Protein AF-A0A0R2L8D9-F1 (afdb_monomer)

Nearest PDB structures (foldseek):
  6b9t-assembly1_B  TM=6.513E-01  e=2.765E+00  Nitrosopumilus maritimus SCM1

Organism: NCBI:txid331679

pLDDT: mean 81.58, std 18.01, range [26.05, 95.81]

Sequence (286 aa):
MIILSAYNSCNKVYNEIDFKYNSGILYGGDIMRFNSLIDALLDEFDANNNAAYEQLKVTPKMFQQIKNHQILPGKDFIERLSRLTNNNELLQLFKQKSEEFEVPKQLGSKPSALKILIGVITVGIISGLFTGFGYQPLWLFVLVLIIGLLIVLPIFFNEYWLVGKLEMIRTFFDKNEIKKVLQLLNLKKKYVKSFKYSDVSKVELIYKPKKRMSPFDFTGDYFYMIFDMSTGEKQALNLEKMDSSRLESFVFFLSSKNMIVEDQNGVLEALGHHENLFEHFANVGE

Foldseek 3Di:
DVVVVVVVVVVVVVPPPPPDDDDDDPDFALVSVLLVVVLVLVVVLVVVDPPSCVQLVHDPVVVVCSNVVQKDFFPSSQVSSCVSSVNCPSVVSLVVLLVVQDPQDKADDDDDPVVLVVQLVVLLVVLCVVQVNPPHDPVSSVVSSVVSCLPRVLVRDAWMWTDHLFKIKIWGFDPRSVRRVCVSVVVDPTDIDMDTLVQFAAKEWDWDADDDPDPPPPDGTQTWIWGQGPVRDIDIGGCRPPQLSNVSSVSSNSSHSRHMYGYNPCPNVCVSVVHDPNVVNVVVPD

Secondary structure (DSSP, 8-state):
-HHHHHHHHHHHHHH--------------HHHHHHHHHHHHHHHHHHT-TTHHHHHT--HHHHHHHHTTSEEPPHHHHHHHHHHTT--HHHHHHHHHHHHS-SSEEES----HHHHHHHHHHHHHHHHHHTTTTTS-HHHHHHHHHHHHHHHGGGG---EEEE-SSEEEEEE--SSHHHHHHHHTTSSPPEEEEEEGGGEEEEEEEEE-----STT-----EEEEEEEETTS-EEEEE-TT--HHHHHHHHHHHHHTT--EE-TT-HHHHHHTT--HHHHHHTT--

Radius of gyration: 24.04 Å; Cα contacts (8 Å, |Δi|>4): 372; chains: 1; bounding box: 59×48×71 Å

Solvent-accessible surface area (backbone atoms only — not comparable to full-atom values): 16231 Å² total; per-residue (Å²): 119,70,68,62,56,52,54,59,55,53,55,48,71,76,67,62,80,78,77,81,81,79,88,82,77,100,65,58,31,73,66,49,55,50,50,54,49,49,49,56,52,48,54,56,46,46,79,73,32,100,58,54,40,68,79,53,70,45,50,70,68,56,50,52,33,42,76,67,59,28,30,50,69,19,38,70,44,48,55,44,49,28,62,75,68,72,40,61,65,63,51,48,53,48,50,54,40,23,59,70,44,62,68,75,35,72,47,66,50,69,83,45,70,65,59,51,50,53,47,52,51,52,39,48,54,53,26,30,62,77,35,64,68,67,81,44,63,67,69,59,41,54,52,47,34,53,54,41,46,56,63,55,53,44,73,74,51,57,58,28,33,40,38,47,94,64,35,37,35,43,39,41,70,59,91,50,49,68,58,28,46,35,31,71,72,65,76,36,86,67,48,75,47,73,48,46,51,87,47,40,64,35,32,40,52,45,78,45,74,61,86,74,91,48,100,82,62,84,70,80,54,51,35,35,38,37,38,35,30,71,86,73,51,75,46,80,44,76,41,83,88,57,54,65,70,60,46,50,20,44,52,37,35,43,14,64,61,55,29,37,39,34,26,80,80,44,59,67,57,42,49,26,68,69,49,58,65,60,67,65,53,57,70,72,75,117

Structure (mmCIF, N/CA/C/O backbone):
data_AF-A0A0R2L8D9-F1
#
_entry.id   AF-A0A0R2L8D9-F1
#
loop_
_atom_site.group_PDB
_atom_site.id
_atom_site.type_symbol
_atom_site.label_atom_id
_atom_site.label_alt_id
_atom_site.label_comp_id
_atom_site.label_asym_id
_atom_site.label_entity_id
_atom_site.label_seq_id
_atom_site.pdbx_PDB_ins_code
_atom_site.Cartn_x
_atom_site.Cartn_y
_atom_site.Cartn_z
_atom_site.occupancy
_atom_site.B_iso_or_equiv
_atom_site.auth_seq_id
_atom_site.auth_comp_id
_atom_site.auth_asym_id
_atom_site.auth_atom_id
_atom_site.pdbx_PDB_model_num
ATOM 1 N N . MET A 1 1 ? 18.117 -30.828 -23.398 1.00 39.53 1 MET A N 1
ATOM 2 C CA . MET A 1 1 ? 18.408 -31.332 -22.034 1.00 39.53 1 MET A CA 1
ATOM 3 C C . MET A 1 1 ? 18.896 -30.239 -21.075 1.00 39.53 1 MET A C 1
ATOM 5 O O . MET A 1 1 ? 18.489 -30.253 -19.927 1.00 39.53 1 MET A O 1
ATOM 9 N N . ILE A 1 2 ? 19.663 -29.241 -21.537 1.00 33.16 2 ILE A N 1
ATOM 10 C CA . ILE A 1 2 ? 20.145 -28.110 -20.708 1.00 33.16 2 ILE A CA 1
ATOM 11 C C . ILE A 1 2 ? 19.015 -27.138 -20.281 1.00 33.16 2 ILE A C 1
ATOM 13 O O . ILE A 1 2 ? 19.060 -26.574 -19.194 1.00 33.16 2 ILE A O 1
ATOM 17 N N . ILE A 1 3 ? 17.943 -27.012 -21.075 1.00 32.78 3 ILE A N 1
ATOM 18 C CA . ILE A 1 3 ? 16.817 -26.097 -20.787 1.00 32.78 3 ILE A CA 1
ATOM 19 C C . ILE A 1 3 ? 15.935 -26.587 -19.618 1.00 32.78 3 ILE A C 1
ATOM 21 O O . ILE A 1 3 ? 15.455 -25.769 -18.839 1.00 32.78 3 ILE A O 1
ATOM 25 N N . LEU A 1 4 ? 15.794 -27.905 -19.408 1.00 30.78 4 LEU A N 1
ATOM 26 C CA . LEU A 1 4 ? 15.066 -28.432 -18.239 1.00 30.78 4 LEU A CA 1
ATOM 27 C C . LEU A 1 4 ? 15.847 -28.252 -16.925 1.00 30.78 4 LEU A C 1
ATOM 29 O O . LEU A 1 4 ? 15.242 -28.075 -15.872 1.00 30.78 4 LEU A O 1
ATOM 33 N N . SER A 1 5 ? 17.183 -28.231 -16.983 1.00 28.88 5 SER A N 1
ATOM 34 C CA . SER A 1 5 ? 18.022 -27.975 -15.805 1.00 28.88 5 SER A CA 1
ATOM 35 C C . SER A 1 5 ? 17.920 -26.523 -15.326 1.00 28.88 5 SER A C 1
ATOM 37 O O . SER A 1 5 ? 17.981 -26.275 -14.126 1.00 28.88 5 SER A O 1
ATOM 39 N N . ALA A 1 6 ? 17.728 -25.565 -16.240 1.00 32.25 6 ALA A N 1
ATOM 40 C CA . ALA A 1 6 ? 17.503 -24.163 -15.887 1.00 32.25 6 ALA A CA 1
ATOM 41 C C . ALA A 1 6 ? 16.090 -23.927 -15.321 1.00 32.25 6 ALA A C 1
ATOM 43 O O . ALA A 1 6 ? 15.931 -23.123 -14.406 1.00 32.25 6 ALA A O 1
ATOM 44 N N . TYR A 1 7 ? 15.086 -24.675 -15.798 1.00 32.53 7 TYR A N 1
ATOM 45 C CA . TYR A 1 7 ? 13.705 -24.601 -15.303 1.00 32.53 7 TYR A CA 1
ATOM 46 C C . TYR A 1 7 ? 13.601 -25.010 -13.822 1.00 32.53 7 TYR A C 1
ATOM 48 O O . TYR A 1 7 ? 13.011 -24.291 -13.018 1.00 32.53 7 TYR A O 1
ATOM 56 N N . ASN A 1 8 ? 14.282 -26.091 -13.424 1.00 30.45 8 ASN A N 1
ATOM 57 C CA . ASN A 1 8 ? 14.311 -26.525 -12.021 1.00 30.45 8 ASN A CA 1
ATOM 58 C C . ASN A 1 8 ? 15.174 -25.631 -11.118 1.00 30.45 8 ASN A C 1
ATOM 60 O O . ASN A 1 8 ? 14.887 -25.516 -9.930 1.00 30.45 8 ASN A O 1
ATOM 64 N N . SER A 1 9 ? 16.199 -24.962 -11.658 1.00 30.03 9 SER A N 1
ATOM 65 C CA . SER A 1 9 ? 17.038 -24.058 -10.861 1.00 30.03 9 SER A CA 1
ATOM 66 C C . SER A 1 9 ? 16.408 -22.672 -10.674 1.00 30.03 9 SER A C 1
ATOM 68 O O . SER A 1 9 ? 16.658 -22.034 -9.658 1.00 30.03 9 SER A O 1
ATOM 70 N N . CYS A 1 10 ? 15.564 -22.212 -11.6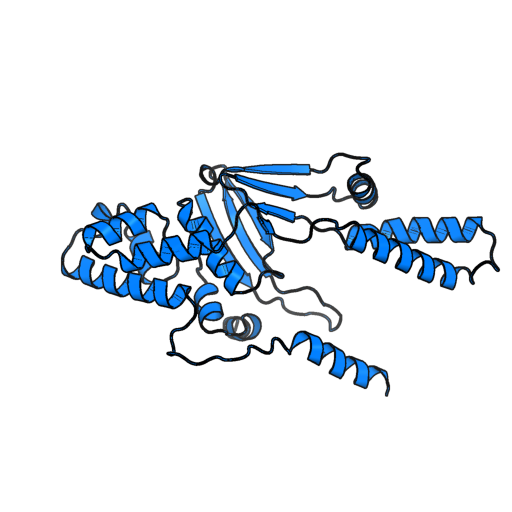08 1.00 30.36 10 CYS A N 1
ATOM 71 C CA . CYS A 1 10 ? 14.861 -20.928 -11.496 1.00 30.36 10 CYS A CA 1
ATOM 72 C C . CYS A 1 10 ? 13.630 -21.016 -10.574 1.00 30.36 10 CYS A C 1
ATOM 74 O O . CYS A 1 10 ? 13.400 -20.100 -9.789 1.00 30.36 10 CYS A O 1
ATOM 76 N N . ASN A 1 11 ? 12.920 -22.154 -10.567 1.00 29.44 11 ASN A N 1
ATOM 77 C CA . ASN A 1 11 ? 11.860 -22.412 -9.582 1.00 29.44 11 ASN A CA 1
ATOM 78 C C . ASN A 1 11 ? 12.394 -22.570 -8.152 1.00 29.44 11 ASN A C 1
ATOM 80 O O . ASN A 1 11 ? 11.677 -22.282 -7.202 1.00 29.44 11 ASN A O 1
ATOM 84 N N . LYS A 1 12 ? 13.660 -22.968 -7.977 1.00 28.22 12 LYS A N 1
ATOM 85 C CA . LYS A 1 12 ? 14.280 -23.030 -6.647 1.00 28.22 12 LYS A CA 1
ATOM 86 C C . LYS A 1 12 ? 14.586 -21.646 -6.064 1.00 28.22 12 LYS A C 1
ATOM 88 O O . LYS A 1 12 ? 14.467 -21.457 -4.865 1.00 28.22 12 LYS A O 1
ATOM 93 N N . VAL A 1 13 ? 14.883 -20.659 -6.912 1.00 29.81 13 VAL A N 1
ATOM 94 C CA . VAL A 1 13 ? 15.172 -19.276 -6.480 1.00 29.81 13 VAL A CA 1
ATOM 95 C C . VAL A 1 13 ? 13.896 -18.480 -6.157 1.00 29.81 13 VAL A C 1
ATOM 97 O O . VAL A 1 13 ? 13.971 -17.484 -5.447 1.00 29.81 13 VAL A O 1
ATOM 100 N N . TYR A 1 14 ? 12.721 -18.932 -6.611 1.00 30.91 14 TYR A N 1
ATOM 101 C CA . TYR A 1 14 ? 11.427 -18.353 -6.217 1.00 30.91 14 TYR A CA 1
ATOM 102 C C . TYR A 1 14 ? 10.726 -19.094 -5.064 1.00 30.91 14 TYR A C 1
ATOM 104 O O . TYR A 1 14 ? 9.791 -18.540 -4.497 1.00 30.91 14 TYR A O 1
ATOM 112 N N . ASN A 1 15 ? 11.204 -20.285 -4.678 1.00 30.03 15 ASN A N 1
ATOM 113 C CA . ASN A 1 15 ? 10.602 -21.113 -3.621 1.00 30.03 15 ASN A CA 1
ATOM 114 C C . ASN A 1 15 ? 11.470 -21.293 -2.361 1.00 30.03 15 ASN A C 1
ATOM 116 O O . ASN A 1 15 ? 11.058 -21.998 -1.448 1.00 30.03 15 ASN A O 1
ATOM 120 N N . GLU A 1 16 ? 12.635 -20.650 -2.262 1.00 26.05 16 GLU A N 1
ATOM 121 C CA . GLU A 1 16 ? 13.414 -20.580 -1.015 1.00 26.05 16 GLU A CA 1
ATOM 122 C C . GLU A 1 16 ? 13.321 -19.166 -0.420 1.00 26.05 16 GLU A C 1
ATOM 124 O O . GLU A 1 16 ? 14.279 -18.396 -0.406 1.00 26.05 16 GLU A O 1
ATOM 129 N N . ILE A 1 17 ? 12.144 -18.820 0.111 1.00 33.12 17 ILE A N 1
ATOM 130 C CA . ILE A 1 17 ? 12.104 -17.976 1.309 1.00 33.12 17 ILE A CA 1
ATOM 131 C C . ILE A 1 17 ? 12.182 -18.949 2.487 1.00 33.12 17 ILE A C 1
ATOM 133 O O . ILE A 1 17 ? 11.179 -19.342 3.075 1.00 33.12 17 ILE A O 1
ATOM 137 N N . ASP A 1 18 ? 13.404 -19.406 2.759 1.00 27.50 18 ASP A N 1
ATOM 138 C CA . ASP A 1 18 ? 13.738 -20.238 3.911 1.00 27.50 18 ASP A CA 1
ATOM 139 C C . ASP A 1 18 ? 13.570 -19.386 5.182 1.00 27.50 18 ASP A C 1
ATOM 141 O O . ASP A 1 18 ? 14.474 -18.666 5.623 1.00 27.50 18 ASP A O 1
ATOM 145 N N . PHE A 1 19 ? 12.368 -19.411 5.758 1.00 37.12 19 PHE A N 1
ATOM 146 C CA . PHE A 1 19 ? 12.095 -18.816 7.060 1.00 37.12 19 PHE A CA 1
ATOM 147 C C . PHE A 1 19 ? 12.683 -19.715 8.148 1.00 37.12 19 PHE A C 1
ATOM 149 O O . PHE A 1 19 ? 12.093 -20.708 8.575 1.00 37.12 19 PHE A O 1
ATOM 156 N N . LYS A 1 20 ? 13.881 -19.353 8.614 1.00 27.09 20 LYS A N 1
ATOM 157 C CA . LYS A 1 20 ? 14.473 -19.931 9.821 1.00 27.09 20 LYS A CA 1
ATOM 158 C C . LYS A 1 20 ? 13.583 -19.635 11.028 1.00 27.09 20 LYS A C 1
ATOM 160 O O . LYS A 1 20 ? 13.547 -18.516 11.534 1.00 27.09 20 LYS A O 1
ATOM 165 N N . TYR A 1 21 ? 12.925 -20.687 11.497 1.00 32.91 21 TYR A N 1
ATOM 166 C CA . TYR A 1 21 ? 12.276 -20.777 12.796 1.00 32.91 21 TYR A CA 1
ATOM 167 C C . TYR A 1 21 ? 13.251 -20.443 13.929 1.00 32.91 21 TYR A C 1
ATOM 169 O O . TYR A 1 21 ? 14.341 -21.012 14.009 1.00 32.91 21 TYR A O 1
ATOM 177 N N . ASN A 1 22 ? 12.802 -19.605 14.862 1.00 26.75 22 ASN A N 1
ATOM 178 C CA . ASN A 1 22 ? 13.274 -19.646 16.238 1.00 26.75 22 ASN A CA 1
ATOM 179 C C . ASN A 1 22 ? 12.067 -19.555 17.184 1.00 26.75 22 ASN A C 1
ATOM 181 O O . ASN A 1 22 ? 11.467 -18.503 17.366 1.00 26.75 22 ASN A O 1
ATOM 185 N N . SER A 1 23 ? 11.716 -20.733 17.701 1.00 30.61 23 SER A N 1
ATOM 186 C CA . SER A 1 23 ? 10.984 -21.063 18.930 1.00 30.61 23 SER A CA 1
ATOM 187 C C . SER A 1 23 ? 10.330 -19.935 19.747 1.00 30.61 23 SER A C 1
ATOM 189 O O . SER A 1 23 ? 11.030 -19.142 20.377 1.00 30.61 23 SER A O 1
ATOM 191 N N . GLY A 1 24 ? 9.004 -20.024 19.918 1.00 26.36 24 GLY A N 1
ATOM 192 C CA . GLY A 1 24 ? 8.322 -19.475 21.095 1.00 26.36 24 GLY A CA 1
ATOM 193 C C . GLY A 1 24 ? 6.859 -19.086 20.880 1.00 26.36 24 GLY A C 1
ATOM 194 O O . GLY A 1 24 ? 6.579 -17.913 20.700 1.00 26.36 24 GLY A O 1
ATOM 195 N N . ILE A 1 25 ? 5.951 -20.060 21.035 1.00 29.58 25 ILE A N 1
ATOM 196 C CA . ILE A 1 25 ? 4.481 -19.916 21.132 1.00 29.58 25 ILE A CA 1
ATOM 197 C C . ILE A 1 25 ? 3.769 -19.637 19.791 1.00 29.58 25 ILE A C 1
ATOM 199 O O . ILE A 1 25 ? 4.002 -18.636 19.128 1.00 29.58 25 ILE A O 1
ATOM 203 N N . LEU A 1 26 ? 2.874 -20.561 19.417 1.00 30.36 26 LEU A N 1
ATOM 204 C CA . LEU A 1 26 ? 1.967 -20.510 18.263 1.00 30.36 26 LEU A CA 1
ATOM 205 C C . LEU A 1 26 ? 0.940 -19.372 18.414 1.00 30.36 26 LEU A C 1
ATOM 207 O O . LEU A 1 26 ? -0.214 -19.612 18.755 1.00 30.36 26 LEU A O 1
ATOM 211 N N . TYR A 1 27 ? 1.357 -18.137 18.164 1.00 35.25 27 TYR A N 1
ATOM 212 C CA . TYR A 1 27 ? 0.449 -17.066 17.771 1.00 35.25 27 TYR A CA 1
ATOM 213 C C . TYR A 1 27 ? 0.739 -16.759 16.303 1.00 35.25 27 TYR A C 1
ATOM 215 O O . TYR A 1 27 ? 1.903 -16.623 15.928 1.00 35.25 27 TYR A O 1
ATOM 223 N N . GLY A 1 28 ? -0.303 -16.715 15.469 1.00 52.88 28 GLY A N 1
ATOM 224 C CA . GLY A 1 28 ? -0.180 -16.229 14.093 1.00 52.88 28 GLY A CA 1
ATOM 225 C C . GLY A 1 28 ? 0.339 -14.787 14.046 1.00 52.88 28 GLY A C 1
ATOM 226 O O . GLY A 1 28 ? 0.581 -14.184 15.094 1.00 52.88 28 GLY A O 1
ATOM 227 N N . GLY A 1 29 ? 0.535 -14.247 12.838 1.00 73.25 29 GLY A N 1
ATOM 228 C CA . GLY A 1 29 ? 1.075 -12.894 12.613 1.00 73.25 29 GLY A CA 1
ATOM 229 C C . GLY A 1 29 ? 0.464 -11.807 13.513 1.00 73.25 29 GLY A C 1
ATOM 230 O O . GLY A 1 29 ? -0.621 -11.975 14.071 1.00 73.25 29 GLY A O 1
ATOM 231 N N . ASP A 1 30 ? 1.142 -10.667 13.669 1.00 85.31 30 ASP A N 1
ATOM 232 C CA . ASP A 1 30 ? 0.766 -9.630 14.648 1.00 85.31 30 ASP A CA 1
ATOM 233 C C . ASP A 1 30 ? -0.677 -9.135 14.476 1.00 85.31 30 ASP A C 1
ATOM 235 O O . ASP A 1 30 ? -1.329 -8.744 15.448 1.00 85.31 30 ASP A O 1
ATOM 239 N N . ILE A 1 31 ? -1.199 -9.209 13.251 1.00 86.00 31 ILE A N 1
ATOM 240 C CA . ILE A 1 31 ? -2.595 -8.915 12.941 1.00 86.00 31 ILE A CA 1
ATOM 241 C C . ILE A 1 31 ? -3.588 -9.873 13.620 1.00 86.00 31 ILE A C 1
ATOM 243 O O . ILE A 1 31 ? -4.631 -9.426 14.087 1.00 86.00 31 ILE A O 1
ATOM 247 N N . MET A 1 32 ? -3.263 -11.160 13.772 1.00 86.38 32 MET A N 1
ATOM 248 C CA . MET A 1 32 ? -4.103 -12.113 14.506 1.00 86.38 32 MET A CA 1
ATOM 249 C C . MET A 1 32 ? -4.097 -11.839 15.998 1.00 86.38 32 MET A C 1
ATOM 251 O O . MET A 1 32 ? -5.148 -11.875 16.632 1.00 86.38 32 MET A O 1
ATOM 255 N N . ARG A 1 33 ? -2.923 -11.542 16.567 1.00 89.50 33 ARG A N 1
ATOM 256 C CA . ARG A 1 33 ? -2.841 -11.132 17.973 1.00 89.50 33 ARG A CA 1
ATOM 257 C C . ARG A 1 33 ? -3.642 -9.852 18.208 1.00 89.50 33 ARG A C 1
ATOM 259 O O . ARG A 1 33 ? -4.291 -9.704 19.237 1.00 89.50 33 ARG A O 1
ATOM 266 N N . PHE A 1 34 ? -3.593 -8.920 17.264 1.00 90.62 34 PHE A N 1
ATOM 267 C CA . PHE A 1 34 ? -4.380 -7.700 17.329 1.00 90.62 34 PHE A CA 1
ATOM 268 C C . PHE A 1 34 ? -5.889 -7.981 17.251 1.00 90.62 34 PHE A C 1
ATOM 270 O O . PHE A 1 34 ? -6.641 -7.459 18.072 1.00 90.62 34 PHE A O 1
ATOM 277 N N . ASN A 1 35 ? -6.321 -8.836 16.321 1.00 91.06 35 ASN A N 1
ATOM 278 C CA . ASN A 1 35 ? -7.720 -9.230 16.158 1.00 91.06 35 ASN A CA 1
ATOM 279 C C . ASN A 1 35 ? -8.268 -9.949 17.398 1.00 91.06 35 ASN A C 1
ATOM 281 O O . ASN A 1 35 ? -9.318 -9.560 17.898 1.00 91.06 35 ASN A O 1
ATOM 285 N N . SER A 1 36 ? -7.520 -10.894 17.973 1.00 90.94 36 SER A N 1
ATOM 286 C CA . SER A 1 36 ? -7.954 -11.603 19.183 1.00 90.94 36 SER A CA 1
ATOM 287 C C . SER A 1 36 ? -8.077 -10.686 20.403 1.00 90.94 36 SER A C 1
ATOM 289 O O . SER A 1 36 ? -8.990 -10.846 21.214 1.00 90.94 36 SER A O 1
ATOM 291 N N . LEU A 1 37 ? -7.197 -9.684 20.525 1.00 92.00 37 LEU A N 1
ATOM 292 C CA . LEU A 1 37 ? -7.322 -8.643 21.545 1.00 92.00 37 LEU A CA 1
ATOM 293 C C . LEU A 1 37 ? -8.548 -7.757 21.304 1.00 92.00 37 LEU A C 1
ATOM 295 O O . LEU A 1 37 ? -9.214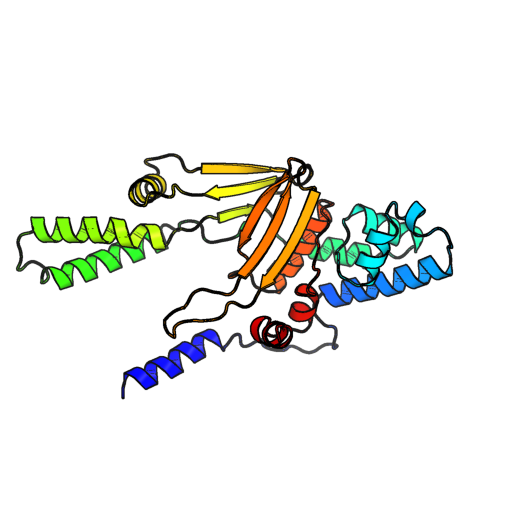 -7.383 22.267 1.00 92.00 37 LEU A O 1
ATOM 299 N N . ILE A 1 38 ? -8.858 -7.414 20.050 1.00 92.19 38 ILE A N 1
ATOM 300 C CA . ILE A 1 38 ? -10.089 -6.687 19.726 1.00 92.19 38 ILE A CA 1
ATOM 301 C C . ILE A 1 38 ? -11.315 -7.497 20.143 1.00 92.19 38 ILE A C 1
ATOM 303 O O . ILE A 1 38 ? -12.174 -6.935 20.816 1.00 92.19 38 ILE A O 1
ATOM 307 N N . ASP A 1 39 ? -11.386 -8.782 19.802 1.00 92.94 39 ASP A N 1
ATOM 308 C CA . ASP A 1 39 ? -12.550 -9.619 20.110 1.00 92.94 39 ASP A CA 1
ATOM 309 C C . ASP A 1 39 ? -12.782 -9.735 21.608 1.00 92.94 39 ASP A C 1
ATOM 311 O O . ASP A 1 39 ? -13.882 -9.462 22.085 1.00 92.94 39 ASP A O 1
ATOM 315 N N . ALA A 1 40 ? -11.725 -10.044 22.364 1.00 91.81 40 ALA A N 1
ATOM 316 C CA . ALA A 1 40 ? -11.804 -10.15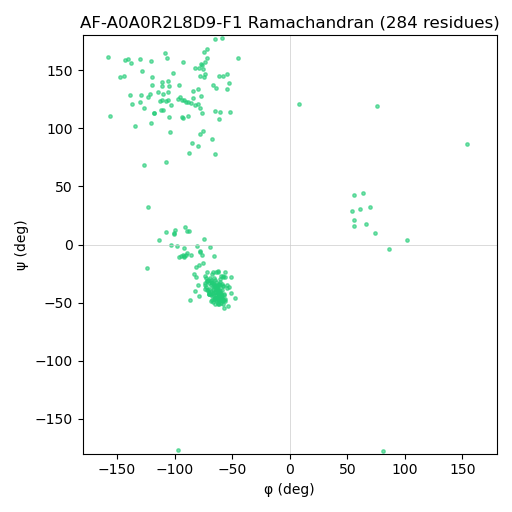0 23.815 1.00 91.81 40 ALA A CA 1
ATOM 317 C C . ALA A 1 40 ? -12.325 -8.851 24.452 1.00 91.81 40 ALA A C 1
ATOM 319 O O . ALA A 1 40 ? -13.186 -8.884 25.330 1.00 91.81 40 ALA A O 1
ATOM 320 N N . LEU A 1 41 ? -11.836 -7.700 23.979 1.00 90.88 41 LEU A N 1
ATOM 321 C CA . LEU A 1 41 ? -12.249 -6.396 24.493 1.00 90.88 41 LEU A CA 1
ATOM 322 C C . LEU A 1 41 ? -13.651 -5.992 24.039 1.00 90.88 41 LEU A C 1
ATOM 324 O O . LEU A 1 41 ? -14.362 -5.331 24.794 1.00 90.88 41 LEU A O 1
ATOM 328 N N . LEU A 1 42 ? -14.055 -6.354 22.823 1.00 91.00 42 LEU A N 1
ATOM 329 C CA . LEU A 1 42 ? -15.402 -6.094 22.332 1.00 91.00 42 LEU A CA 1
ATOM 330 C C . LEU A 1 42 ? -16.435 -6.961 23.042 1.00 91.00 42 LEU A C 1
ATOM 332 O O . LEU A 1 42 ? -17.480 -6.433 23.402 1.00 91.00 42 LEU A O 1
ATOM 336 N N . ASP A 1 43 ? -16.148 -8.237 23.291 1.00 88.69 43 ASP A N 1
ATOM 337 C CA . ASP A 1 43 ? -17.054 -9.127 24.017 1.00 88.69 43 ASP A CA 1
ATOM 338 C C . ASP A 1 43 ? -17.180 -8.719 25.496 1.00 88.69 43 ASP A C 1
ATOM 340 O O . ASP A 1 43 ? -18.291 -8.682 26.026 1.00 88.69 43 ASP A O 1
ATOM 344 N N . GLU A 1 44 ? -16.079 -8.325 26.153 1.00 85.44 44 GLU A N 1
ATOM 345 C CA . GLU A 1 44 ? -16.121 -7.747 27.506 1.00 85.44 44 GLU A CA 1
ATOM 346 C C . GLU A 1 44 ? -16.943 -6.451 27.536 1.00 85.44 44 GLU A C 1
ATOM 348 O O . GLU A 1 44 ? -17.753 -6.228 28.438 1.00 85.44 44 GLU A O 1
ATOM 353 N N . PHE A 1 45 ? -16.746 -5.576 26.551 1.00 84.81 45 PHE A N 1
ATOM 354 C CA . PHE A 1 45 ? -17.444 -4.299 26.489 1.00 84.81 45 PHE A CA 1
ATOM 355 C C . PHE A 1 45 ? -18.941 -4.454 26.179 1.00 84.81 45 PHE A C 1
ATOM 357 O O . PHE A 1 45 ? -19.756 -3.799 26.828 1.00 84.81 45 PHE A O 1
ATOM 364 N N . ASP A 1 46 ? -19.309 -5.323 25.235 1.00 80.44 46 ASP A N 1
ATOM 365 C CA . ASP A 1 46 ? -20.696 -5.600 24.833 1.00 80.44 46 ASP A CA 1
ATOM 366 C C . ASP A 1 46 ? -21.476 -6.285 25.967 1.00 80.44 46 ASP A C 1
ATOM 368 O O . ASP A 1 46 ? -22.581 -5.863 26.306 1.00 80.44 46 ASP A O 1
ATOM 372 N N . ALA A 1 47 ? -20.856 -7.247 26.670 1.00 70.06 47 ALA A N 1
ATOM 373 C CA . ALA A 1 47 ? -21.443 -7.875 27.859 1.00 70.06 47 ALA A CA 1
ATOM 374 C C . ALA A 1 47 ? -21.783 -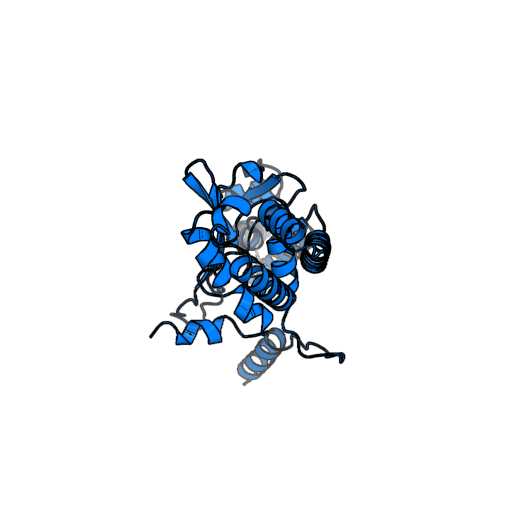6.863 28.970 1.00 70.06 47 ALA A C 1
ATOM 376 O O . ALA A 1 47 ? -22.706 -7.079 29.757 1.00 70.06 47 ALA A O 1
ATOM 377 N N . ASN A 1 48 ? -21.054 -5.747 29.015 1.00 70.25 48 ASN A N 1
ATOM 378 C CA . ASN A 1 48 ? -21.240 -4.685 29.992 1.00 70.25 48 ASN A CA 1
ATOM 379 C C . ASN A 1 48 ? -22.150 -3.542 29.497 1.00 70.25 48 ASN A C 1
ATOM 381 O O . ASN A 1 48 ? -22.490 -2.666 30.299 1.00 70.25 48 ASN A O 1
ATOM 385 N N . ASN A 1 49 ? -22.531 -3.487 28.209 1.00 70.19 49 ASN A N 1
ATOM 386 C CA . ASN A 1 49 ? -23.127 -2.277 27.637 1.00 70.19 49 ASN A CA 1
ATOM 387 C C . ASN A 1 49 ? -24.018 -2.482 26.394 1.00 70.19 49 ASN A C 1
ATOM 389 O O . ASN A 1 49 ? -23.537 -2.616 25.273 1.00 70.19 49 ASN A O 1
ATOM 393 N N . ASN A 1 50 ? -25.330 -2.280 26.561 1.00 68.62 50 ASN A N 1
ATOM 394 C CA . ASN A 1 50 ? -26.322 -2.357 25.476 1.00 68.62 50 ASN A CA 1
ATOM 395 C C . ASN A 1 50 ? -26.237 -1.217 24.421 1.00 68.62 50 ASN A C 1
ATOM 397 O O . ASN A 1 50 ? -27.022 -1.218 23.475 1.00 68.62 50 ASN A O 1
ATOM 401 N N . ALA A 1 51 ? -25.332 -0.234 24.560 1.00 81.19 51 ALA A N 1
ATOM 402 C CA . ALA A 1 51 ? -25.173 0.914 23.644 1.00 81.19 51 ALA A CA 1
ATOM 403 C C . ALA A 1 51 ? -23.749 1.046 23.051 1.00 81.19 51 ALA A C 1
ATOM 405 O O . ALA A 1 51 ? -23.263 2.153 22.791 1.00 81.19 51 ALA A O 1
ATOM 406 N N . ALA A 1 52 ? -23.058 -0.080 22.840 1.00 82.06 52 ALA A N 1
ATOM 407 C CA . ALA A 1 52 ? -21.637 -0.135 22.484 1.00 82.06 52 ALA A CA 1
ATOM 408 C C . ALA A 1 52 ? -21.220 0.758 21.290 1.00 82.06 52 ALA A C 1
ATOM 410 O O . ALA A 1 52 ? -20.192 1.443 21.335 1.00 82.06 52 ALA A O 1
ATOM 411 N N . TYR A 1 53 ? -22.032 0.811 20.233 1.00 85.69 53 TYR A N 1
ATOM 412 C CA . TYR A 1 53 ? -21.717 1.558 19.010 1.00 85.69 53 TYR A CA 1
ATOM 413 C C . TYR A 1 53 ? -21.715 3.087 19.206 1.00 85.69 53 TYR A C 1
ATOM 415 O O . TYR A 1 53 ? -20.901 3.778 18.588 1.00 85.69 53 TYR A O 1
ATOM 423 N N . GLU A 1 54 ? -22.549 3.636 20.099 1.00 85.88 54 GLU A N 1
ATOM 424 C CA . GLU A 1 54 ? -22.595 5.084 20.362 1.00 85.88 54 GLU A CA 1
ATOM 425 C C . GLU A 1 54 ? -21.333 5.568 21.081 1.00 85.88 54 GLU A C 1
ATOM 427 O O . GLU A 1 54 ? -20.748 6.592 20.718 1.00 85.88 54 GLU A O 1
ATOM 432 N N . GLN A 1 55 ? -20.868 4.803 22.072 1.00 87.56 55 GLN A N 1
ATOM 433 C CA . GLN A 1 55 ? -19.684 5.153 22.860 1.00 87.56 55 GLN A CA 1
ATOM 434 C C . GLN A 1 55 ? -18.392 5.032 22.047 1.00 87.56 55 GLN A C 1
ATOM 436 O O . GLN A 1 55 ? -17.499 5.883 22.144 1.00 87.56 55 GLN A O 1
ATOM 441 N N . LEU A 1 56 ? -18.323 4.012 21.189 1.00 90.38 56 LEU A N 1
ATOM 442 C CA . LEU A 1 56 ? -17.224 3.821 20.244 1.00 90.38 56 LEU A CA 1
ATOM 443 C C . LEU A 1 56 ? -17.305 4.776 19.042 1.00 90.38 56 LEU A C 1
ATOM 445 O O . LEU A 1 56 ? -16.330 4.898 18.301 1.00 90.38 56 LEU A O 1
ATOM 449 N N . LYS A 1 57 ? -18.418 5.509 18.890 1.00 91.81 57 LYS A N 1
ATOM 450 C CA . LYS A 1 57 ? -18.703 6.429 17.776 1.00 91.81 57 LYS A CA 1
ATOM 451 C C . LYS A 1 57 ? -18.607 5.757 16.407 1.00 91.81 57 LYS A C 1
ATOM 453 O O . LYS A 1 57 ? -18.067 6.330 15.461 1.00 91.81 57 LYS A O 1
ATOM 458 N N . VAL A 1 58 ? -19.142 4.549 16.305 1.00 90.75 58 VAL A N 1
ATOM 459 C CA . VAL A 1 58 ? -19.192 3.774 15.063 1.00 90.75 58 VAL A CA 1
ATOM 460 C C . VAL A 1 58 ? -20.634 3.466 14.693 1.00 90.75 58 VAL A C 1
ATOM 462 O O . VAL A 1 58 ? -21.533 3.485 15.528 1.00 90.75 58 VAL A O 1
ATOM 465 N N . THR A 1 59 ? -20.876 3.186 13.416 1.00 91.12 59 THR A N 1
ATOM 466 C CA . THR A 1 59 ? -22.190 2.693 12.990 1.00 91.12 59 THR A CA 1
ATOM 467 C C . THR A 1 59 ? -22.339 1.214 13.364 1.00 91.12 59 THR A C 1
ATOM 469 O O . THR A 1 59 ? -21.330 0.506 13.409 1.00 91.12 59 THR A O 1
ATOM 472 N N . PRO A 1 60 ? -23.570 0.697 13.549 1.00 89.00 60 PRO A N 1
ATOM 473 C CA . PRO A 1 60 ? -23.786 -0.733 13.778 1.00 89.00 60 PRO A CA 1
ATOM 474 C C . PRO A 1 60 ? -23.165 -1.608 12.682 1.00 89.00 60 PRO A C 1
ATOM 476 O O . PRO A 1 60 ? -22.573 -2.641 12.969 1.00 89.00 60 PRO A O 1
ATOM 479 N N . LYS A 1 61 ? -23.224 -1.154 11.422 1.00 90.94 61 LYS A N 1
ATOM 480 C CA . LYS A 1 61 ? -22.583 -1.838 10.294 1.00 90.94 61 LYS A CA 1
ATOM 481 C C . LYS A 1 61 ? -21.065 -1.923 10.478 1.00 90.94 61 LYS A C 1
ATOM 483 O O . LYS A 1 61 ? -20.512 -3.010 10.385 1.00 90.94 61 LYS A O 1
ATOM 488 N N . MET A 1 62 ? -20.408 -0.798 10.762 1.00 90.81 62 MET A N 1
ATOM 489 C CA . MET A 1 62 ? -18.957 -0.762 10.972 1.00 90.81 62 MET A CA 1
ATOM 490 C C . MET A 1 62 ? -18.541 -1.617 12.173 1.00 90.81 62 MET A C 1
ATOM 492 O O . MET A 1 62 ? -17.542 -2.318 12.093 1.00 90.81 62 MET A O 1
ATOM 496 N N . PHE A 1 63 ? -19.323 -1.605 13.254 1.00 91.25 63 PHE A N 1
ATOM 497 C CA . PHE A 1 63 ? -19.078 -2.451 14.422 1.00 91.25 63 PHE A CA 1
ATOM 498 C C . PHE A 1 63 ? -19.070 -3.942 14.056 1.00 91.25 63 PHE A C 1
ATOM 500 O O . PHE A 1 63 ? -18.129 -4.650 14.395 1.00 91.25 63 PHE A O 1
ATOM 507 N N . GLN A 1 64 ? -20.069 -4.403 13.296 1.00 90.19 64 GLN A N 1
ATOM 508 C CA . GLN A 1 64 ? -20.120 -5.791 12.819 1.00 90.19 64 GLN A CA 1
ATOM 509 C C . GLN A 1 64 ? -18.959 -6.122 11.875 1.00 90.19 64 GLN A C 1
ATOM 511 O O . GLN A 1 64 ? -18.382 -7.199 11.959 1.00 90.19 64 GLN A O 1
ATOM 516 N N . GLN A 1 65 ? -18.572 -5.191 11.001 1.00 92.31 65 GLN A N 1
ATOM 517 C CA . GLN A 1 65 ? -17.426 -5.389 10.109 1.00 92.31 65 GLN A CA 1
ATOM 518 C C . GLN A 1 65 ? -16.097 -5.495 10.871 1.00 92.31 65 GLN A C 1
ATOM 520 O O . GLN A 1 65 ? -15.241 -6.273 10.466 1.00 92.31 65 GLN A O 1
ATOM 525 N N . ILE A 1 66 ? -15.933 -4.755 11.972 1.00 92.06 66 ILE A N 1
ATOM 526 C CA . ILE A 1 66 ? -14.769 -4.882 12.862 1.00 92.06 66 ILE A CA 1
ATOM 527 C C . ILE A 1 66 ? -14.786 -6.243 13.566 1.00 92.06 66 ILE A C 1
ATOM 529 O O . ILE A 1 66 ? -13.773 -6.934 13.551 1.00 92.06 66 ILE A O 1
ATOM 533 N N . LYS A 1 67 ? -15.937 -6.648 14.127 1.00 90.50 67 LYS A N 1
ATOM 534 C CA . LYS A 1 67 ? -16.099 -7.944 14.811 1.00 90.50 67 LYS A CA 1
ATOM 535 C C . LYS A 1 67 ? -15.836 -9.137 13.886 1.00 90.50 67 LYS A C 1
ATOM 537 O O . LYS A 1 67 ? -15.323 -10.152 14.320 1.00 90.50 67 LYS A O 1
ATOM 542 N N . ASN A 1 68 ? -16.156 -8.999 12.603 1.00 90.56 68 ASN A N 1
ATOM 543 C CA . ASN A 1 68 ? -15.904 -10.028 11.594 1.00 90.56 68 ASN A CA 1
ATOM 544 C C . ASN A 1 68 ? -14.521 -9.897 10.923 1.00 90.56 68 ASN A C 1
ATOM 546 O O . ASN A 1 68 ? -14.319 -10.486 9.866 1.00 90.56 68 ASN A O 1
ATOM 550 N N . HIS A 1 69 ? -13.618 -9.060 11.449 1.00 90.88 69 HIS A N 1
ATOM 551 C CA . HIS A 1 69 ? -12.280 -8.779 10.897 1.00 90.88 69 HIS A CA 1
ATOM 552 C C . HIS A 1 69 ? -12.239 -8.280 9.443 1.00 90.88 69 HIS A C 1
ATOM 554 O O . HIS A 1 69 ? -11.179 -8.222 8.828 1.00 90.88 69 HIS A O 1
ATOM 560 N N . GLN A 1 70 ? -13.371 -7.833 8.898 1.00 90.88 70 GLN A N 1
ATOM 561 C CA . GLN A 1 70 ? -13.461 -7.282 7.542 1.00 90.88 70 GLN A CA 1
ATOM 562 C C . GLN A 1 70 ? -12.885 -5.869 7.450 1.00 90.88 70 GLN A C 1
ATOM 564 O O . GLN A 1 70 ? -12.695 -5.336 6.355 1.00 90.88 70 GLN A O 1
ATOM 569 N N . ILE A 1 71 ? -12.690 -5.215 8.595 1.00 91.88 71 ILE A N 1
ATOM 570 C CA . ILE A 1 71 ? -12.166 -3.862 8.694 1.00 91.88 71 ILE A CA 1
ATOM 571 C C . ILE A 1 71 ? -11.184 -3.778 9.855 1.00 91.88 71 ILE A C 1
ATOM 573 O O . ILE A 1 71 ? -11.544 -4.059 10.998 1.00 91.88 71 ILE A O 1
ATOM 577 N N . LEU A 1 72 ? -9.991 -3.254 9.577 1.00 92.62 72 LEU A N 1
ATOM 578 C CA . LEU A 1 72 ? -9.104 -2.752 10.610 1.00 92.62 72 LEU A CA 1
ATOM 579 C C . LEU A 1 72 ? -9.519 -1.322 11.003 1.00 92.62 72 LEU A C 1
ATOM 581 O O . LEU A 1 72 ? -9.525 -0.420 10.152 1.00 92.62 72 LEU A O 1
ATOM 585 N N . PRO A 1 73 ? -9.872 -1.078 12.277 1.00 92.00 73 PRO A N 1
ATOM 586 C CA . PRO A 1 73 ? -10.332 0.230 12.711 1.00 92.00 73 PRO A CA 1
ATOM 587 C C . PRO A 1 73 ? -9.191 1.251 12.807 1.00 92.00 73 PRO A C 1
ATOM 589 O O . PRO A 1 73 ? -8.017 0.914 12.981 1.00 92.00 73 PRO A O 1
ATOM 592 N N . GLY A 1 74 ? -9.551 2.533 12.727 1.00 92.88 74 GLY A N 1
ATOM 593 C CA . GLY A 1 74 ? -8.617 3.643 12.908 1.00 92.88 74 GLY A CA 1
ATOM 594 C C . GLY A 1 74 ? -8.217 3.868 14.371 1.00 92.88 74 GLY A C 1
ATOM 595 O O . GLY A 1 74 ? -8.868 3.397 15.307 1.00 92.88 74 GLY A O 1
ATOM 596 N N . LYS A 1 75 ? -7.160 4.658 14.568 1.00 94.06 75 LYS A N 1
ATOM 597 C CA . LYS A 1 75 ? -6.599 5.023 15.878 1.00 94.06 75 LYS A CA 1
ATOM 598 C C . LYS A 1 75 ? -7.644 5.473 16.905 1.00 94.06 75 LYS A C 1
ATOM 600 O O . LYS A 1 75 ? -7.589 5.031 18.049 1.00 94.06 75 LYS A O 1
ATOM 605 N N . ASP A 1 76 ? -8.580 6.337 16.523 1.00 93.75 76 ASP A N 1
ATOM 606 C CA . ASP A 1 76 ? -9.569 6.887 17.457 1.00 93.75 76 ASP A CA 1
ATOM 607 C C . ASP A 1 76 ? -10.471 5.809 18.058 1.00 93.75 76 ASP A C 1
ATOM 609 O O . ASP A 1 76 ? -10.850 5.907 19.225 1.00 93.75 76 ASP A O 1
ATOM 613 N N . PHE A 1 77 ? -10.818 4.785 17.278 1.00 94.38 77 PHE A N 1
ATOM 614 C CA . PHE A 1 77 ? -11.597 3.653 17.769 1.00 94.38 77 PHE A CA 1
ATOM 615 C C . PHE A 1 77 ? -10.796 2.859 18.801 1.00 94.38 77 PHE A C 1
ATOM 617 O O . PHE A 1 77 ? -11.296 2.592 19.889 1.00 94.38 77 PHE A O 1
ATOM 624 N N . ILE A 1 78 ? -9.535 2.554 18.488 1.00 93.50 78 ILE A N 1
ATOM 625 C CA . ILE A 1 78 ? -8.641 1.787 19.363 1.00 93.50 78 ILE A CA 1
ATOM 626 C C . ILE A 1 78 ? -8.420 2.533 20.682 1.00 93.50 78 ILE A C 1
ATOM 628 O O . ILE A 1 78 ? -8.537 1.949 21.755 1.00 93.50 78 ILE A O 1
ATOM 632 N N . GLU A 1 79 ? -8.178 3.847 20.628 1.00 94.12 79 GLU A N 1
ATOM 633 C CA . GLU A 1 79 ? -8.043 4.666 21.834 1.00 94.12 79 GLU A CA 1
ATOM 634 C C . GLU A 1 79 ? -9.327 4.707 22.670 1.00 94.12 79 GLU A C 1
ATOM 636 O O . GLU A 1 79 ? -9.249 4.711 23.899 1.00 94.12 79 GLU A O 1
ATOM 641 N N . ARG A 1 80 ? -10.507 4.758 22.037 1.00 93.62 80 ARG A N 1
ATOM 642 C CA . ARG A 1 80 ? -11.793 4.716 22.751 1.00 93.62 80 ARG A CA 1
ATOM 643 C C . ARG A 1 80 ? -12.007 3.367 23.416 1.00 93.62 80 ARG A C 1
ATOM 645 O O . ARG A 1 80 ? -12.311 3.350 24.603 1.00 93.62 80 ARG A O 1
ATOM 652 N N . LEU A 1 81 ? -11.813 2.275 22.679 1.00 92.31 81 LEU A N 1
ATOM 653 C CA . LEU A 1 81 ? -11.987 0.920 23.191 1.00 92.31 81 LEU A CA 1
ATOM 654 C C . LEU A 1 81 ? -11.068 0.679 24.391 1.00 92.31 81 LEU A C 1
ATOM 656 O O . LEU A 1 81 ? -11.561 0.363 25.466 1.00 92.31 81 LEU A O 1
ATOM 660 N N . SER A 1 82 ? -9.770 0.973 24.261 1.00 91.19 82 SER A N 1
ATOM 661 C CA . SER A 1 82 ? -8.801 0.849 25.359 1.00 91.19 82 SER A CA 1
ATOM 662 C C . SER A 1 82 ? -9.149 1.684 26.594 1.00 91.19 82 SER A C 1
ATOM 664 O O . SER A 1 82 ? -8.896 1.255 27.718 1.00 91.19 82 SER A O 1
ATOM 666 N N . ARG A 1 83 ? -9.730 2.880 26.421 1.00 91.12 83 ARG A N 1
ATOM 667 C CA . ARG A 1 83 ? -10.184 3.707 27.554 1.00 91.12 83 ARG A CA 1
ATOM 668 C C . ARG A 1 83 ? -11.420 3.126 28.235 1.00 91.12 83 ARG A C 1
ATOM 670 O O . ARG A 1 83 ? -11.513 3.209 29.453 1.00 91.12 83 ARG A O 1
ATOM 677 N N . LEU A 1 84 ? -12.360 2.586 27.462 1.00 90.00 84 LEU A N 1
ATOM 678 C CA . LEU A 1 84 ? -13.619 2.040 27.974 1.00 90.00 84 LEU A CA 1
ATOM 679 C C . LEU A 1 84 ? -13.414 0.709 28.702 1.00 90.00 84 LEU A C 1
ATOM 681 O O . LEU A 1 84 ? -14.053 0.480 29.722 1.00 90.00 84 LEU A O 1
ATOM 685 N N . THR A 1 85 ? -12.494 -0.128 28.222 1.00 88.31 85 THR A N 1
ATOM 686 C CA . THR A 1 85 ? -12.156 -1.422 28.839 1.00 88.31 85 THR A CA 1
ATOM 687 C C . THR A 1 85 ? -11.009 -1.336 29.844 1.00 88.31 85 THR A C 1
ATOM 689 O O . THR A 1 85 ? -10.646 -2.330 30.461 1.00 88.31 85 THR A O 1
ATOM 692 N N . ASN A 1 86 ? -10.404 -0.154 30.016 1.00 87.00 86 ASN A N 1
ATOM 693 C CA . ASN A 1 86 ? -9.215 0.051 30.847 1.00 87.00 86 ASN A CA 1
ATOM 694 C C . ASN A 1 86 ? -8.040 -0.892 30.484 1.00 87.00 86 ASN A C 1
ATOM 696 O O . ASN A 1 86 ? -7.207 -1.222 31.331 1.00 87.00 86 ASN A O 1
ATOM 700 N N . ASN A 1 87 ? -7.955 -1.317 29.217 1.00 84.12 87 ASN A N 1
ATOM 701 C CA . ASN A 1 87 ? -6.914 -2.207 28.712 1.00 84.12 87 ASN A CA 1
ATOM 702 C C . ASN A 1 87 ? -5.990 -1.475 27.725 1.00 84.12 87 ASN A C 1
ATOM 704 O O . ASN A 1 87 ? -6.388 -1.063 26.632 1.00 84.12 87 ASN A O 1
ATOM 708 N N . ASN A 1 88 ? -4.719 -1.347 28.112 1.00 89.56 88 ASN A N 1
ATOM 709 C CA . ASN A 1 88 ? -3.696 -0.661 27.324 1.00 89.56 88 ASN A CA 1
ATOM 710 C C . ASN A 1 88 ? -2.893 -1.585 26.395 1.00 89.56 88 ASN A C 1
ATOM 712 O O . ASN A 1 88 ? -2.128 -1.066 25.584 1.00 89.56 88 ASN A O 1
ATOM 716 N N . GLU A 1 89 ? -3.036 -2.910 26.487 1.00 91.44 89 GLU A N 1
ATOM 717 C CA . GLU A 1 89 ? -2.263 -3.860 25.675 1.00 91.44 89 GLU A CA 1
ATOM 718 C C . GLU A 1 89 ? -2.546 -3.668 24.182 1.00 91.44 89 GLU A C 1
ATOM 720 O O . GLU A 1 89 ? -1.611 -3.508 23.396 1.00 91.44 89 GLU A O 1
ATOM 725 N N . LEU A 1 90 ? -3.827 -3.566 23.804 1.00 90.69 90 LEU A N 1
ATOM 726 C CA . LEU A 1 90 ? -4.245 -3.305 22.423 1.00 90.69 90 LEU A CA 1
ATOM 727 C C . LEU A 1 90 ? -3.606 -2.018 21.876 1.00 90.69 90 LEU A C 1
ATOM 729 O O . LEU A 1 90 ? -3.050 -2.000 20.777 1.00 90.69 90 LEU A O 1
ATOM 733 N N . LEU A 1 91 ? -3.649 -0.938 22.662 1.00 92.31 91 LEU A N 1
ATOM 734 C CA . LEU A 1 91 ? -3.092 0.354 22.270 1.00 92.31 91 LEU A CA 1
ATOM 735 C C . LEU A 1 91 ? -1.558 0.323 22.177 1.00 92.31 91 LEU A C 1
ATOM 737 O O . LEU A 1 91 ? -0.990 1.009 21.327 1.00 92.31 91 LEU A O 1
ATOM 741 N N . GLN A 1 92 ? -0.882 -0.437 23.040 1.00 92.81 92 GLN A N 1
ATOM 742 C CA . GLN A 1 92 ? 0.572 -0.604 23.000 1.00 92.81 92 GLN A CA 1
ATOM 743 C C . GLN A 1 92 ? 1.009 -1.388 21.762 1.00 92.81 92 GLN A C 1
ATOM 745 O O . GLN A 1 92 ? 1.879 -0.907 21.037 1.00 92.81 92 GLN A O 1
ATOM 750 N N . LEU A 1 93 ? 0.363 -2.526 21.480 1.00 91.44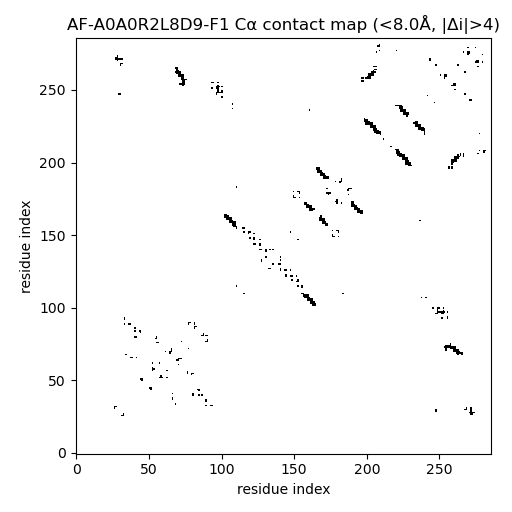 93 LEU A N 1
ATOM 751 C CA . LEU A 1 93 ? 0.622 -3.323 20.279 1.00 91.44 93 LEU A CA 1
ATOM 752 C C . LEU A 1 93 ? 0.403 -2.485 19.016 1.00 91.44 93 LEU A C 1
ATOM 754 O O . LEU A 1 93 ? 1.273 -2.420 18.150 1.00 91.44 93 LEU A O 1
ATOM 758 N N . PHE A 1 94 ? -0.723 -1.770 18.955 1.00 92.75 94 PHE A N 1
ATOM 759 C CA . PHE A 1 94 ? -1.046 -0.880 17.846 1.00 92.75 94 PHE A CA 1
ATOM 760 C C . PHE A 1 94 ? 0.036 0.181 17.605 1.00 92.75 94 PHE A C 1
ATOM 762 O O . PHE A 1 94 ? 0.486 0.375 16.475 1.00 92.75 94 PHE A O 1
ATOM 769 N N . LYS A 1 95 ? 0.480 0.863 18.672 1.00 92.50 95 LYS A N 1
ATOM 770 C CA . LYS A 1 95 ? 1.534 1.883 18.585 1.00 92.50 95 LYS A CA 1
ATOM 771 C C . LYS A 1 95 ? 2.848 1.282 18.111 1.00 92.50 95 LYS A C 1
ATOM 773 O O . LYS A 1 95 ? 3.398 1.778 17.132 1.00 92.50 95 LYS A O 1
ATOM 778 N N . GLN A 1 96 ? 3.292 0.198 18.746 1.00 92.94 96 GLN A N 1
ATOM 779 C CA . GLN A 1 96 ? 4.528 -0.494 18.391 1.00 92.94 96 GLN A CA 1
ATOM 780 C C . GLN A 1 96 ? 4.543 -0.856 16.900 1.00 92.94 96 GLN A C 1
ATOM 782 O O . GLN A 1 96 ? 5.456 -0.463 16.178 1.00 92.94 96 GLN A O 1
ATOM 787 N N . LYS A 1 97 ? 3.496 -1.530 16.414 1.00 90.62 97 LYS A N 1
ATOM 788 C CA . LYS A 1 97 ? 3.423 -1.991 15.021 1.00 90.62 97 LYS A CA 1
ATOM 789 C C . LYS A 1 97 ? 3.309 -0.849 14.016 1.00 90.62 97 LYS A C 1
ATOM 791 O O . LYS A 1 97 ? 3.867 -0.930 12.924 1.00 90.62 97 LYS A O 1
ATOM 796 N N . SER A 1 98 ? 2.645 0.245 14.390 1.00 89.56 98 SER A N 1
ATOM 797 C CA . SER A 1 98 ? 2.588 1.445 13.551 1.00 89.56 98 SER A CA 1
ATOM 798 C C . SER A 1 98 ? 3.942 2.158 13.420 1.00 89.56 98 SER A C 1
ATOM 800 O O . SER A 1 98 ? 4.206 2.776 12.388 1.00 89.56 98 SER A O 1
ATOM 802 N N . GLU A 1 99 ? 4.800 2.071 14.442 1.00 91.06 99 GLU A N 1
ATOM 803 C CA . GLU A 1 99 ? 6.130 2.692 14.471 1.00 91.06 99 GLU A CA 1
ATOM 804 C C . GLU A 1 99 ? 7.198 1.845 13.762 1.00 91.06 99 GLU A C 1
ATOM 806 O O . GLU A 1 99 ? 8.150 2.410 13.223 1.00 91.06 99 GLU A O 1
ATOM 811 N N . GLU A 1 100 ? 7.011 0.522 13.676 1.00 90.31 100 GLU A N 1
ATOM 812 C CA . GLU A 1 100 ? 7.857 -0.378 12.870 1.00 90.31 100 GLU A CA 1
ATOM 813 C C . GLU A 1 100 ? 7.877 0.022 11.381 1.00 90.31 100 GLU A C 1
ATOM 815 O O . GLU A 1 100 ? 8.869 -0.189 10.676 1.00 90.31 100 GLU A O 1
ATOM 820 N N . PHE A 1 101 ? 6.817 0.676 10.890 1.00 88.62 101 PHE A N 1
ATOM 821 C CA . PHE A 1 101 ? 6.812 1.266 9.555 1.00 88.62 101 PHE A CA 1
ATOM 822 C C . PHE A 1 101 ? 7.546 2.620 9.533 1.00 88.62 101 PHE A C 1
ATOM 824 O O . PHE A 1 101 ? 6.957 3.701 9.609 1.00 88.62 101 PHE A O 1
ATOM 831 N N . GLU A 1 102 ? 8.867 2.563 9.383 1.00 86.06 102 GLU A N 1
ATOM 832 C CA . GLU A 1 102 ? 9.729 3.748 9.335 1.00 86.06 102 GLU A CA 1
ATOM 833 C C . GLU A 1 102 ? 9.382 4.695 8.170 1.00 86.06 102 GLU A C 1
ATOM 835 O O . GLU A 1 102 ? 9.615 4.377 7.002 1.00 86.06 102 GLU A O 1
ATOM 840 N N . VAL A 1 103 ? 8.900 5.905 8.472 1.00 86.50 103 VAL A N 1
ATOM 841 C CA . VAL A 1 103 ? 8.643 6.967 7.479 1.00 86.50 103 VAL A CA 1
ATOM 842 C C . VAL A 1 103 ? 9.698 8.088 7.529 1.00 86.50 103 VAL A C 1
ATOM 844 O O . VAL A 1 103 ? 10.064 8.530 8.621 1.00 86.50 103 VAL A O 1
ATOM 847 N N . PRO A 1 104 ? 10.143 8.641 6.377 1.00 84.12 104 PRO A N 1
ATOM 848 C CA . PRO A 1 104 ? 9.604 8.429 5.035 1.00 84.12 104 PRO A CA 1
ATOM 849 C C . PRO A 1 104 ? 10.061 7.113 4.393 1.00 84.12 104 PRO A C 1
ATOM 851 O O . PRO A 1 104 ? 11.251 6.806 4.363 1.00 84.12 104 PRO A O 1
ATOM 854 N N . LYS A 1 105 ? 9.117 6.372 3.802 1.00 85.75 105 LYS A N 1
ATOM 855 C CA . LYS A 1 105 ? 9.399 5.100 3.120 1.00 85.75 105 LYS A CA 1
ATOM 856 C C . LYS A 1 105 ? 9.009 5.163 1.657 1.00 85.75 105 LYS A C 1
ATOM 858 O O . LYS A 1 105 ? 7.992 5.741 1.292 1.00 85.75 105 LYS A O 1
ATOM 863 N N . GLN A 1 106 ? 9.792 4.512 0.809 1.00 84.88 106 GLN A N 1
ATOM 864 C CA . GLN A 1 106 ? 9.446 4.332 -0.594 1.00 84.88 106 GLN A CA 1
ATOM 865 C C . GLN A 1 106 ? 8.764 2.979 -0.807 1.00 84.88 106 GLN A C 1
ATOM 867 O O . GLN A 1 106 ? 9.337 1.940 -0.465 1.00 84.88 106 GLN A O 1
ATOM 872 N N . LEU A 1 107 ? 7.584 2.988 -1.423 1.00 85.25 107 LEU A N 1
ATOM 873 C CA . LEU A 1 107 ? 6.907 1.793 -1.922 1.00 85.25 107 LEU A CA 1
ATOM 874 C C . LEU A 1 107 ? 7.041 1.736 -3.450 1.00 85.25 107 LEU A C 1
ATOM 876 O O . LEU A 1 107 ? 6.931 2.751 -4.141 1.00 85.25 107 LEU A O 1
ATOM 880 N N . GLY A 1 108 ? 7.335 0.552 -3.985 1.00 77.62 108 GLY A N 1
ATOM 881 C CA . GLY A 1 108 ? 7.708 0.376 -5.389 1.00 77.62 108 GLY A CA 1
ATOM 882 C C . GLY A 1 108 ? 9.178 0.703 -5.688 1.00 77.62 108 GLY A C 1
ATOM 883 O O . GLY A 1 108 ? 9.992 0.998 -4.805 1.00 77.62 108 GLY A O 1
ATOM 884 N N . SER A 1 109 ? 9.553 0.612 -6.964 1.00 70.00 109 SER A N 1
ATOM 885 C CA . SER A 1 109 ? 10.948 0.712 -7.400 1.00 70.00 109 SER A CA 1
ATOM 886 C C . SER A 1 109 ? 11.259 2.060 -8.043 1.00 70.00 109 SER A C 1
ATOM 888 O O . SER A 1 109 ? 11.070 2.237 -9.247 1.00 70.00 109 SER A O 1
ATOM 890 N N . LYS A 1 110 ? 11.818 2.990 -7.264 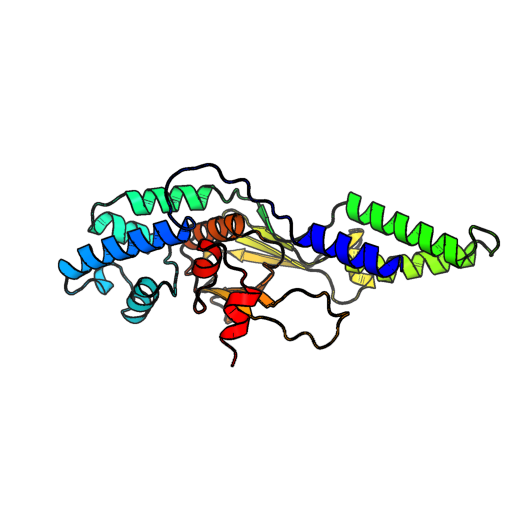1.00 70.19 110 LYS A N 1
ATOM 891 C CA . LYS A 1 110 ? 12.440 4.201 -7.804 1.00 70.19 110 LYS A CA 1
ATOM 892 C C . LYS A 1 110 ? 13.556 3.828 -8.787 1.00 70.19 110 LYS A C 1
ATOM 894 O O . LYS A 1 110 ? 14.288 2.857 -8.550 1.00 70.19 110 LYS A O 1
ATOM 899 N N . PRO A 1 111 ? 13.732 4.621 -9.856 1.00 67.31 111 PRO A N 1
ATOM 900 C CA . PRO A 1 111 ? 14.912 4.545 -10.698 1.00 67.31 111 PRO A CA 1
ATOM 901 C C . PRO A 1 111 ? 16.192 4.623 -9.856 1.00 67.31 111 PRO A C 1
ATOM 903 O O . PRO A 1 111 ? 16.469 5.651 -9.239 1.00 67.31 111 PRO A O 1
ATOM 906 N N . SER A 1 112 ? 16.968 3.540 -9.822 1.00 75.06 112 SER A N 1
ATOM 907 C CA . SER A 1 112 ? 18.327 3.549 -9.273 1.00 75.06 112 SER A CA 1
ATOM 908 C C . SER A 1 112 ? 19.316 3.733 -10.417 1.00 75.06 112 SER A C 1
ATOM 910 O O . SER A 1 112 ? 19.176 3.085 -11.456 1.00 75.06 112 SER A O 1
ATOM 912 N N . ALA A 1 113 ? 20.333 4.574 -10.212 1.00 77.56 113 ALA A N 1
ATOM 913 C CA . ALA A 1 113 ? 21.414 4.773 -11.176 1.00 77.56 113 ALA A CA 1
ATOM 914 C C . ALA A 1 113 ? 22.090 3.446 -11.563 1.00 77.56 113 ALA A C 1
ATOM 916 O O . ALA A 1 113 ? 22.421 3.246 -12.726 1.00 77.56 113 ALA A O 1
ATOM 917 N N . LEU A 1 114 ? 22.195 2.502 -10.621 1.00 81.81 114 LEU A N 1
ATOM 918 C CA . LEU A 1 114 ? 22.743 1.172 -10.880 1.00 81.81 114 LEU A CA 1
ATOM 919 C C . LEU A 1 114 ? 21.879 0.375 -11.868 1.00 81.81 114 LEU A C 1
ATOM 921 O O . LEU A 1 114 ? 22.405 -0.240 -12.788 1.00 81.81 114 LEU A O 1
ATOM 925 N N . LYS A 1 115 ? 20.548 0.413 -11.717 1.00 80.31 115 LYS A N 1
ATOM 926 C CA . LYS A 1 115 ? 19.627 -0.278 -12.638 1.00 80.31 115 LYS A CA 1
ATOM 927 C C . LYS A 1 115 ? 19.664 0.339 -14.034 1.00 80.31 115 LYS A C 1
ATOM 929 O O . LYS A 1 115 ? 19.640 -0.394 -15.016 1.00 80.31 115 LYS A O 1
ATOM 934 N N . ILE A 1 116 ? 19.771 1.670 -14.113 1.00 83.12 116 ILE A N 1
ATOM 935 C CA . ILE A 1 116 ? 19.976 2.384 -15.382 1.00 83.12 116 ILE A CA 1
ATOM 936 C C . ILE A 1 116 ? 21.275 1.902 -16.035 1.00 83.12 116 ILE A C 1
ATOM 938 O O . ILE A 1 116 ? 21.259 1.504 -17.194 1.00 83.12 116 ILE A O 1
ATOM 942 N N . LEU A 1 117 ? 22.378 1.888 -15.282 1.00 85.62 117 LEU A N 1
ATOM 943 C CA . LEU A 1 117 ? 23.690 1.484 -15.780 1.00 85.62 117 LEU A CA 1
ATOM 944 C C . LEU A 1 117 ? 23.693 0.039 -16.293 1.00 85.62 117 LEU A C 1
ATOM 946 O O . LEU A 1 117 ? 24.151 -0.206 -17.404 1.00 85.62 117 LEU A O 1
ATOM 950 N N . ILE A 1 118 ? 23.132 -0.901 -15.525 1.00 85.94 118 ILE A N 1
ATOM 951 C CA . ILE A 1 118 ? 23.011 -2.308 -15.936 1.00 85.94 118 ILE A CA 1
ATOM 952 C C . ILE A 1 118 ? 22.185 -2.420 -17.222 1.00 85.94 118 ILE A C 1
ATOM 954 O O . ILE A 1 118 ? 22.590 -3.121 -18.149 1.00 85.94 118 ILE A O 1
ATOM 958 N N . GLY A 1 119 ? 21.063 -1.697 -17.314 1.00 85.19 119 GLY A N 1
ATOM 959 C CA . GLY A 1 119 ? 20.237 -1.652 -18.520 1.00 85.19 119 GLY A CA 1
ATOM 960 C C . GLY A 1 119 ? 21.007 -1.141 -19.740 1.00 85.19 119 GLY A C 1
ATOM 961 O O . GLY A 1 119 ? 20.988 -1.783 -20.787 1.00 85.19 119 GLY A O 1
ATOM 962 N N . VAL A 1 120 ? 21.748 -0.038 -19.596 1.00 88.81 120 VAL A N 1
ATOM 963 C CA . VAL A 1 120 ? 22.576 0.534 -20.671 1.00 88.81 120 VAL A CA 1
ATOM 964 C C . VAL A 1 120 ? 23.666 -0.441 -21.120 1.00 88.81 120 VAL A C 1
ATOM 966 O O . VAL A 1 120 ? 23.825 -0.652 -22.320 1.00 88.81 120 VAL A O 1
ATOM 969 N N . ILE A 1 121 ? 24.378 -1.077 -20.184 1.00 90.50 121 ILE A N 1
ATOM 970 C CA . ILE A 1 121 ? 25.415 -2.074 -20.498 1.00 90.50 121 ILE A CA 1
ATOM 971 C C . ILE A 1 121 ? 24.806 -3.269 -21.238 1.00 90.50 121 ILE A C 1
ATOM 973 O O . ILE A 1 121 ? 25.339 -3.700 -22.257 1.00 90.50 121 ILE A O 1
ATOM 977 N N . THR A 1 122 ? 23.664 -3.771 -20.761 1.00 89.81 122 THR A N 1
ATOM 978 C CA . THR A 1 122 ? 22.970 -4.921 -21.358 1.00 89.81 122 THR A CA 1
ATOM 979 C C . THR A 1 122 ? 22.574 -4.624 -22.800 1.00 89.81 122 THR A C 1
ATOM 981 O O . THR A 1 122 ? 22.871 -5.403 -23.704 1.00 89.81 122 THR A O 1
ATOM 984 N N . VAL A 1 123 ? 21.969 -3.457 -23.037 1.00 92.25 123 VAL A N 1
ATOM 985 C CA . VAL A 1 123 ? 21.614 -3.004 -24.386 1.00 92.25 123 VAL A CA 1
ATOM 986 C C . VAL A 1 123 ? 22.861 -2.804 -25.246 1.00 92.25 123 VAL A C 1
ATOM 988 O O . VAL A 1 123 ? 22.839 -3.162 -26.420 1.00 92.25 123 VAL A O 1
ATOM 991 N N . GLY A 1 124 ? 23.957 -2.295 -24.680 1.00 91.69 124 GLY A N 1
ATOM 992 C CA . GLY A 1 124 ? 25.235 -2.150 -25.377 1.00 91.69 124 GLY A CA 1
ATOM 993 C C . GLY A 1 124 ? 25.800 -3.482 -25.870 1.00 91.69 124 GLY A C 1
ATOM 994 O O . GLY A 1 124 ? 26.178 -3.588 -27.035 1.00 91.69 124 GLY A O 1
ATOM 995 N N . ILE A 1 125 ? 25.788 -4.514 -25.022 1.00 91.56 125 ILE A N 1
ATOM 996 C CA . ILE A 1 125 ? 26.239 -5.868 -25.378 1.00 91.56 125 ILE A CA 1
ATOM 997 C C . ILE A 1 125 ? 25.341 -6.470 -26.462 1.00 91.56 125 ILE A C 1
ATOM 999 O O . ILE A 1 125 ? 25.847 -6.974 -27.462 1.00 91.56 125 ILE A O 1
ATOM 1003 N N . ILE A 1 126 ? 24.016 -6.381 -26.298 1.00 91.31 126 ILE A N 1
ATOM 1004 C CA . ILE A 1 126 ? 23.049 -6.882 -27.286 1.00 91.31 126 ILE A CA 1
ATOM 1005 C C . ILE A 1 126 ? 23.249 -6.175 -28.630 1.00 91.31 126 ILE A C 1
ATOM 1007 O O . ILE A 1 126 ? 23.333 -6.826 -29.666 1.00 91.31 126 ILE A O 1
ATOM 1011 N N . SER A 1 127 ? 23.387 -4.850 -28.616 1.00 92.12 127 SER A N 1
ATOM 1012 C CA . SER A 1 127 ? 23.620 -4.061 -29.829 1.00 92.12 127 SER A CA 1
ATOM 1013 C C . SER A 1 127 ? 24.936 -4.452 -30.496 1.00 92.12 127 SER A C 1
ATOM 1015 O O . SER A 1 127 ? 24.971 -4.614 -31.710 1.00 92.12 127 SER A O 1
ATOM 1017 N N . GLY A 1 128 ? 25.995 -4.669 -29.708 1.00 91.56 128 GLY A N 1
ATOM 1018 C CA . GLY A 1 128 ? 27.281 -5.160 -30.199 1.00 91.56 128 GLY A CA 1
ATOM 1019 C C . GLY A 1 128 ? 27.155 -6.523 -30.874 1.00 91.56 128 GLY A C 1
ATOM 1020 O O . GLY A 1 128 ? 27.655 -6.694 -31.979 1.00 91.56 128 GLY A O 1
ATOM 1021 N N . LEU A 1 129 ? 26.415 -7.461 -30.278 1.00 91.56 129 LEU A N 1
ATOM 1022 C CA . LEU A 1 129 ? 26.142 -8.770 -30.881 1.00 91.56 129 LEU A CA 1
ATOM 1023 C C . LEU A 1 129 ? 25.407 -8.643 -32.222 1.00 91.56 129 LEU A C 1
ATOM 1025 O O . LEU A 1 129 ? 25.824 -9.253 -33.204 1.00 91.56 129 LEU A O 1
ATOM 1029 N N . PHE A 1 130 ? 24.351 -7.824 -32.284 1.00 89.12 130 PHE A N 1
ATOM 1030 C CA . PHE A 1 130 ? 23.578 -7.616 -33.513 1.00 89.12 130 PHE A CA 1
ATOM 1031 C C . PHE A 1 130 ? 24.379 -6.931 -34.623 1.00 89.12 130 PHE A C 1
ATOM 1033 O O . PHE A 1 130 ? 24.106 -7.178 -35.797 1.00 89.12 130 PHE A O 1
ATOM 1040 N N . THR A 1 131 ? 25.369 -6.105 -34.272 1.00 91.69 131 THR A N 1
ATOM 1041 C CA . THR A 1 131 ? 26.222 -5.420 -35.253 1.00 91.69 131 THR A CA 1
ATOM 1042 C C . THR A 1 131 ? 27.595 -6.052 -35.466 1.00 91.69 131 THR A C 1
ATOM 1044 O O . THR A 1 131 ? 28.461 -5.493 -36.148 1.00 91.69 131 THR A O 1
ATOM 1047 N N . GLY A 1 132 ? 27.798 -7.238 -34.893 1.00 88.62 132 GLY A N 1
ATOM 1048 C CA . GLY A 1 132 ? 29.022 -8.019 -35.007 1.00 88.62 132 GLY A CA 1
ATOM 1049 C C . GLY A 1 132 ? 30.207 -7.491 -34.198 1.00 88.62 132 GLY A C 1
ATOM 1050 O O . GLY A 1 132 ? 31.296 -7.997 -34.382 1.00 88.62 132 GLY A O 1
ATOM 1051 N N . PHE A 1 133 ? 30.052 -6.517 -33.299 1.00 86.81 133 PHE A N 1
ATOM 1052 C CA . PHE A 1 133 ? 31.151 -5.867 -32.560 1.00 86.81 133 PHE A CA 1
ATOM 1053 C C . PHE A 1 133 ? 32.132 -5.092 -33.455 1.00 86.81 133 PHE A C 1
ATOM 1055 O O . PHE A 1 133 ? 33.345 -5.150 -33.278 1.00 86.81 133 PHE A O 1
ATOM 1062 N N . GLY A 1 134 ? 31.601 -4.320 -34.406 1.00 78.88 134 GLY A N 1
ATOM 1063 C CA . GLY A 1 134 ? 32.397 -3.359 -35.183 1.00 78.88 134 GLY A CA 1
ATOM 1064 C C . GLY A 1 134 ? 32.778 -3.808 -36.593 1.00 78.88 134 GLY A C 1
ATOM 1065 O O . GLY A 1 134 ? 33.454 -3.060 -37.292 1.00 78.88 134 GLY A O 1
ATOM 1066 N N . TYR A 1 135 ? 32.304 -4.973 -37.052 1.00 88.25 135 TYR A N 1
ATOM 1067 C CA . TYR A 1 135 ? 32.394 -5.338 -38.477 1.00 88.25 135 TYR A CA 1
ATOM 1068 C C . TYR A 1 135 ? 31.430 -4.525 -39.348 1.00 88.25 135 TYR A C 1
ATOM 1070 O O . TYR A 1 135 ? 31.653 -4.373 -40.546 1.00 88.25 135 TYR A O 1
ATOM 1078 N N . GLN A 1 136 ? 30.350 -4.006 -38.762 1.00 90.25 136 GLN A N 1
ATOM 1079 C CA . GLN A 1 136 ? 29.422 -3.108 -39.440 1.00 90.25 136 GLN A CA 1
ATOM 1080 C C . GLN A 1 136 ? 29.797 -1.636 -39.213 1.00 90.25 136 GLN A C 1
ATOM 1082 O O . GLN A 1 136 ? 30.440 -1.307 -38.212 1.00 90.25 136 GLN A O 1
ATOM 1087 N N . PRO A 1 137 ? 29.363 -0.725 -40.104 1.00 92.19 137 PRO A N 1
ATOM 1088 C CA . PRO A 1 137 ? 29.581 0.703 -39.927 1.00 92.19 137 PRO A CA 1
ATOM 1089 C C . PRO A 1 137 ? 29.095 1.211 -38.566 1.00 92.19 137 PRO A C 1
ATOM 1091 O O . PRO A 1 137 ? 27.996 0.874 -38.118 1.00 92.19 137 PRO A O 1
ATOM 1094 N N . LEU A 1 138 ? 29.881 2.097 -37.948 1.00 88.94 138 LEU A N 1
ATOM 1095 C CA . LEU A 1 138 ? 29.604 2.647 -36.616 1.00 88.94 138 LEU A CA 1
ATOM 1096 C C . LEU A 1 138 ? 28.192 3.248 -36.498 1.00 88.94 138 LEU A C 1
ATOM 1098 O O . LEU A 1 138 ? 27.543 3.110 -35.464 1.00 88.94 138 LEU A O 1
ATOM 1102 N N . TRP A 1 139 ? 27.693 3.884 -37.562 1.00 90.56 139 TRP A N 1
ATOM 1103 C CA . TRP A 1 139 ? 26.366 4.502 -37.566 1.00 90.56 139 TRP A CA 1
ATOM 1104 C C . TRP A 1 139 ? 25.242 3.485 -37.332 1.00 90.56 139 TRP A C 1
ATOM 1106 O O . TRP A 1 139 ? 24.258 3.809 -36.669 1.00 90.56 139 TRP A O 1
ATOM 1116 N N . LEU A 1 140 ? 25.400 2.251 -37.821 1.00 91.69 140 LEU A N 1
ATOM 1117 C CA . LEU A 1 140 ? 24.399 1.206 -37.657 1.00 91.69 140 LEU A CA 1
ATOM 1118 C C . LEU A 1 140 ? 24.384 0.691 -36.212 1.00 91.69 140 LEU A C 1
ATOM 1120 O O . LEU A 1 140 ? 23.314 0.505 -35.641 1.00 91.69 140 LEU A O 1
ATOM 1124 N N . PHE A 1 141 ? 25.555 0.568 -35.578 1.00 92.38 141 PHE A N 1
ATOM 1125 C CA . PHE A 1 141 ? 25.646 0.283 -34.143 1.00 92.38 141 PHE A CA 1
ATOM 1126 C C . PHE A 1 141 ? 24.963 1.362 -33.300 1.00 92.38 141 PHE A C 1
ATOM 1128 O O . PHE A 1 141 ? 24.152 1.034 -32.438 1.00 92.38 141 PHE A O 1
ATOM 1135 N N . VAL A 1 142 ? 25.234 2.642 -33.576 1.00 91.56 142 VAL A N 1
ATOM 1136 C CA . VAL A 1 142 ? 24.601 3.758 -32.854 1.00 91.56 142 VAL A CA 1
ATOM 1137 C C . VAL A 1 142 ? 23.080 3.732 -33.025 1.00 91.56 142 VAL A C 1
ATOM 1139 O O . VAL A 1 142 ? 22.352 3.929 -32.053 1.00 91.56 142 VAL A O 1
ATOM 1142 N N . LEU A 1 143 ? 22.587 3.441 -34.231 1.00 92.62 143 LEU A N 1
ATOM 1143 C CA . LEU A 1 143 ? 21.155 3.335 -34.504 1.00 92.62 143 LEU A CA 1
ATOM 1144 C C . LEU A 1 143 ? 20.497 2.205 -33.693 1.00 92.62 143 LEU A C 1
ATOM 1146 O O . LEU A 1 143 ? 19.501 2.444 -33.010 1.00 92.62 143 LEU A O 1
ATOM 1150 N N . VAL A 1 144 ? 21.073 0.999 -33.719 1.00 91.94 144 VAL A N 1
ATOM 1151 C CA . VAL A 1 144 ? 20.571 -0.157 -32.953 1.00 91.94 144 VAL A CA 1
ATOM 1152 C C . VAL A 1 144 ? 20.614 0.121 -31.449 1.00 91.94 144 VAL A C 1
ATOM 1154 O O . VAL A 1 144 ? 19.641 -0.159 -30.750 1.00 91.94 144 VAL A O 1
ATOM 1157 N N . LEU A 1 145 ? 21.689 0.747 -30.961 1.00 91.81 145 LEU A N 1
ATOM 1158 C CA . LEU A 1 145 ? 21.842 1.130 -29.559 1.00 91.81 145 LEU A CA 1
ATOM 1159 C C . LEU A 1 145 ? 20.741 2.100 -29.110 1.00 91.81 145 LEU A C 1
ATOM 1161 O O . LEU A 1 145 ? 20.122 1.886 -28.068 1.00 91.81 145 LEU A O 1
ATOM 1165 N N . ILE A 1 146 ? 20.466 3.149 -29.893 1.00 90.06 146 ILE A N 1
ATOM 1166 C CA . ILE A 1 146 ? 19.421 4.133 -29.573 1.00 90.06 146 ILE A CA 1
ATOM 1167 C C . ILE A 1 146 ? 18.047 3.460 -29.531 1.00 90.06 146 ILE A C 1
ATOM 1169 O O . ILE A 1 146 ? 17.300 3.663 -28.573 1.00 90.06 146 ILE A O 1
ATOM 1173 N N . ILE A 1 147 ? 17.720 2.638 -30.532 1.00 89.62 147 ILE A N 1
ATOM 1174 C CA . ILE A 1 147 ? 16.438 1.921 -30.583 1.00 89.62 147 ILE A CA 1
ATOM 1175 C C . ILE A 1 147 ? 16.305 0.983 -29.378 1.00 89.62 147 ILE A C 1
ATOM 1177 O O . ILE A 1 147 ? 15.283 1.000 -28.691 1.00 89.62 147 ILE A O 1
ATOM 1181 N N . GLY A 1 148 ? 17.356 0.219 -29.072 1.00 88.94 148 GLY A N 1
ATOM 1182 C CA . GLY A 1 148 ? 17.390 -0.677 -27.922 1.00 88.94 148 GLY A CA 1
ATOM 1183 C C . GLY A 1 148 ? 17.168 0.066 -26.606 1.00 88.94 148 GLY A C 1
ATOM 1184 O O . GLY A 1 148 ? 16.357 -0.364 -25.790 1.00 88.94 148 GLY A O 1
ATOM 1185 N N . LEU A 1 149 ? 17.815 1.219 -26.412 1.00 88.44 149 LEU A N 1
ATOM 1186 C CA . LEU A 1 149 ? 17.638 2.034 -25.209 1.00 88.44 149 LEU A CA 1
ATOM 1187 C C . LEU A 1 149 ? 16.215 2.588 -25.098 1.00 88.44 149 LEU A C 1
ATOM 1189 O O . LEU A 1 149 ? 15.649 2.571 -24.008 1.00 88.44 149 LEU A O 1
ATOM 1193 N N . LEU A 1 150 ? 15.614 3.042 -26.201 1.00 86.19 150 LEU A N 1
ATOM 1194 C CA . LEU A 1 150 ? 14.243 3.561 -26.190 1.00 86.19 150 LEU A CA 1
ATOM 1195 C C . LEU A 1 150 ? 13.203 2.493 -25.834 1.00 86.19 150 LEU A C 1
ATOM 1197 O O . LEU A 1 150 ? 12.189 2.832 -25.233 1.00 86.19 150 LEU A O 1
ATOM 1201 N N . ILE A 1 151 ? 13.451 1.228 -26.177 1.00 82.81 151 ILE A N 1
ATOM 1202 C CA . ILE A 1 151 ? 12.535 0.117 -25.887 1.00 82.81 151 ILE A CA 1
ATOM 1203 C C . ILE A 1 151 ? 12.786 -0.456 -24.489 1.00 82.81 151 ILE A C 1
ATOM 1205 O O . ILE A 1 151 ? 11.853 -0.658 -23.719 1.00 82.81 151 ILE A O 1
ATOM 1209 N N . VAL A 1 152 ? 14.045 -0.729 -24.150 1.00 82.94 152 VAL A N 1
ATOM 1210 C CA . VAL A 1 152 ? 14.409 -1.507 -22.958 1.00 82.94 152 VAL A CA 1
ATOM 1211 C C . VAL A 1 152 ? 14.426 -0.647 -21.699 1.00 82.94 152 VAL A C 1
ATOM 1213 O O . VAL A 1 152 ? 13.983 -1.085 -20.638 1.00 82.94 152 VAL A O 1
ATOM 1216 N N . LEU A 1 153 ? 14.929 0.586 -21.794 1.00 80.69 153 LEU A N 1
ATOM 1217 C CA . LEU A 1 153 ? 15.132 1.435 -20.625 1.00 80.69 153 LEU A CA 1
ATOM 1218 C C . LEU A 1 153 ? 13.807 1.750 -19.906 1.00 80.69 153 LEU A C 1
ATOM 1220 O O . LEU A 1 153 ? 13.759 1.553 -18.693 1.00 80.69 153 LEU A O 1
ATOM 1224 N N . PRO A 1 154 ? 12.704 2.129 -20.584 1.00 79.81 154 PRO A N 1
ATOM 1225 C CA . PRO A 1 154 ? 11.433 2.404 -19.912 1.00 79.81 154 PRO A CA 1
ATOM 1226 C C . PRO A 1 154 ? 10.830 1.238 -19.125 1.00 79.81 154 PRO A C 1
ATOM 1228 O O . PRO A 1 154 ? 10.108 1.487 -18.157 1.00 79.81 154 PRO A O 1
ATOM 1231 N N . ILE A 1 155 ? 11.124 -0.010 -19.502 1.00 78.00 155 ILE A N 1
ATOM 1232 C CA . ILE A 1 155 ? 10.567 -1.222 -18.876 1.00 78.00 155 ILE A CA 1
ATOM 1233 C C . ILE A 1 155 ? 11.010 -1.341 -17.412 1.00 78.00 155 ILE A C 1
ATOM 1235 O O . ILE A 1 155 ? 10.259 -1.805 -16.558 1.00 78.00 155 ILE A O 1
ATOM 1239 N N . PHE A 1 156 ? 12.213 -0.868 -17.084 1.00 71.69 156 PHE A N 1
ATOM 1240 C CA . PHE A 1 156 ? 12.758 -0.967 -15.728 1.00 71.69 156 PHE A CA 1
ATOM 1241 C C . PHE A 1 156 ? 12.191 0.060 -14.745 1.00 71.69 156 PHE A C 1
ATOM 1243 O O . PHE A 1 156 ? 12.494 -0.005 -13.548 1.00 71.69 156 PHE A O 1
ATOM 1250 N N . PHE A 1 157 ? 11.387 1.012 -15.223 1.00 74.75 157 PHE A N 1
ATOM 1251 C CA . PHE A 1 157 ? 10.888 2.108 -14.404 1.00 74.75 157 PHE A CA 1
ATOM 1252 C C . PHE A 1 157 ? 9.380 2.066 -14.302 1.00 74.75 157 PHE A C 1
ATOM 1254 O O . PHE A 1 157 ? 8.652 2.322 -15.260 1.00 74.75 157 PHE A O 1
ATOM 1261 N N . ASN A 1 158 ? 8.935 1.801 -13.085 1.00 77.19 158 ASN A N 1
ATOM 1262 C CA . ASN A 1 158 ? 7.537 1.825 -12.721 1.00 77.19 158 ASN A CA 1
ATOM 1263 C C . ASN A 1 158 ? 7.255 3.027 -11.835 1.00 77.19 158 ASN A C 1
ATOM 1265 O O . ASN A 1 158 ? 8.157 3.669 -11.287 1.00 77.19 158 ASN A O 1
ATOM 1269 N N . GLU A 1 159 ? 5.971 3.319 -11.715 1.00 84.94 159 GLU A N 1
ATOM 1270 C CA . GLU A 1 159 ? 5.471 4.256 -10.729 1.00 84.94 159 GLU A CA 1
ATOM 1271 C C . GLU A 1 159 ? 5.942 3.852 -9.333 1.00 84.94 159 GLU A C 1
ATOM 1273 O O . GLU A 1 159 ? 6.109 2.670 -9.014 1.00 84.94 159 GLU A O 1
ATOM 1278 N N . TYR A 1 160 ? 6.177 4.853 -8.499 1.00 87.62 160 TYR A N 1
ATOM 1279 C CA . TYR A 1 160 ? 6.562 4.627 -7.120 1.00 87.62 160 TYR A CA 1
ATOM 1280 C C . TYR A 1 160 ? 5.872 5.633 -6.218 1.00 87.62 160 TYR A C 1
ATOM 1282 O O . TYR A 1 160 ? 5.429 6.708 -6.634 1.00 87.62 160 TYR A O 1
ATOM 1290 N N . TRP A 1 161 ? 5.815 5.255 -4.957 1.00 91.25 161 TRP A N 1
ATOM 1291 C CA . TRP A 1 161 ? 5.129 5.971 -3.910 1.00 91.25 161 TRP A CA 1
ATOM 1292 C C . TRP A 1 161 ? 6.131 6.362 -2.835 1.00 91.25 161 TRP A C 1
ATOM 1294 O O . TRP A 1 161 ? 7.000 5.572 -2.464 1.00 91.25 161 TRP A O 1
ATOM 1304 N N . LEU A 1 162 ? 6.024 7.589 -2.343 1.00 90.75 162 LEU A N 1
ATOM 1305 C CA . LEU A 1 162 ? 6.723 8.047 -1.151 1.00 90.75 162 LEU A CA 1
ATOM 1306 C C . LEU A 1 162 ? 5.685 8.240 -0.054 1.00 90.75 162 LEU A C 1
ATOM 1308 O O . LEU A 1 162 ? 4.789 9.072 -0.175 1.00 90.75 162 LEU A O 1
ATOM 1312 N N . VAL A 1 163 ? 5.812 7.446 0.999 1.00 91.94 163 VAL A N 1
ATOM 1313 C CA . VAL A 1 163 ? 4.959 7.482 2.180 1.00 91.94 163 VAL A CA 1
ATOM 1314 C C . VAL A 1 163 ? 5.618 8.397 3.196 1.00 91.94 163 VAL A C 1
ATOM 1316 O O . VAL A 1 163 ? 6.674 8.074 3.739 1.00 91.94 163 VAL A O 1
ATOM 1319 N N . GLY A 1 164 ? 5.029 9.572 3.402 1.00 92.38 164 GLY A N 1
ATOM 1320 C CA . GLY A 1 164 ? 5.469 10.553 4.386 1.00 92.38 164 GLY A CA 1
ATOM 1321 C C . GLY A 1 164 ? 4.674 10.470 5.688 1.00 92.38 164 GLY A C 1
ATOM 1322 O O . GLY A 1 164 ? 3.777 9.646 5.856 1.00 92.38 164 GLY A O 1
ATOM 1323 N N . LYS A 1 165 ? 4.972 11.374 6.629 1.00 88.94 165 LYS A N 1
ATOM 1324 C CA . LYS A 1 165 ? 4.287 11.429 7.936 1.00 88.94 165 LYS A CA 1
ATOM 1325 C C . LYS A 1 165 ? 2.836 11.918 7.859 1.00 88.94 165 LYS A C 1
ATOM 1327 O O . LYS A 1 165 ? 2.036 11.521 8.707 1.00 88.94 165 LYS A O 1
ATOM 1332 N N . LEU A 1 166 ? 2.516 12.781 6.891 1.00 89.75 166 LEU A N 1
ATOM 1333 C CA . LEU A 1 166 ? 1.205 13.440 6.746 1.00 89.75 166 LEU A CA 1
ATOM 1334 C C . LEU A 1 166 ? 0.545 13.214 5.379 1.00 89.75 166 LEU A C 1
ATOM 1336 O O . LEU A 1 166 ? -0.666 13.378 5.244 1.00 89.75 166 LEU A O 1
ATOM 1340 N N . GLU A 1 167 ? 1.336 12.849 4.375 1.00 93.06 167 GLU A N 1
ATOM 1341 C CA . GLU A 1 167 ? 0.884 12.697 2.999 1.00 93.06 167 GLU A CA 1
ATOM 1342 C C . GLU A 1 167 ? 1.583 11.526 2.316 1.00 93.06 167 GLU A C 1
ATOM 1344 O O . GLU A 1 167 ? 2.677 11.108 2.717 1.00 93.06 167 GLU A O 1
ATOM 1349 N N . MET A 1 168 ? 0.949 11.038 1.254 1.00 92.38 168 MET A N 1
ATOM 1350 C CA . MET A 1 168 ? 1.560 10.141 0.285 1.00 92.38 168 MET A CA 1
ATOM 1351 C C . MET A 1 168 ? 1.740 10.857 -1.041 1.00 92.38 168 MET A C 1
ATOM 1353 O O . MET A 1 168 ? 0.872 11.601 -1.496 1.00 92.38 168 MET A O 1
ATOM 1357 N N . ILE A 1 169 ? 2.882 10.605 -1.672 1.00 92.75 169 ILE A N 1
ATOM 1358 C CA . ILE A 1 169 ? 3.243 11.183 -2.959 1.00 92.75 169 ILE A CA 1
ATOM 1359 C C . ILE A 1 169 ? 3.394 10.051 -3.967 1.00 92.75 169 ILE A C 1
ATOM 1361 O O . ILE A 1 169 ? 4.338 9.261 -3.897 1.00 92.75 169 ILE A O 1
ATOM 1365 N N . ARG A 1 170 ? 2.496 10.006 -4.947 1.00 90.19 170 ARG A N 1
ATOM 1366 C CA . ARG A 1 170 ? 2.602 9.133 -6.115 1.00 90.19 170 ARG A CA 1
ATOM 1367 C C . ARG A 1 170 ? 3.391 9.850 -7.203 1.00 90.19 170 ARG A C 1
ATOM 1369 O O . ARG A 1 170 ? 3.009 10.930 -7.655 1.00 90.19 170 ARG A O 1
ATOM 1376 N N . THR A 1 171 ? 4.485 9.238 -7.644 1.00 89.06 171 THR A N 1
ATOM 1377 C CA . THR A 1 171 ? 5.222 9.676 -8.833 1.00 89.06 171 THR A CA 1
ATOM 1378 C C . THR A 1 171 ? 4.943 8.717 -9.977 1.00 89.06 171 THR A C 1
ATOM 1380 O O . THR A 1 171 ? 5.188 7.515 -9.857 1.00 89.06 171 THR A O 1
ATOM 1383 N N . PHE A 1 172 ? 4.471 9.255 -11.096 1.00 88.19 172 PHE A N 1
ATOM 1384 C CA . PHE A 1 172 ? 4.189 8.486 -12.301 1.00 88.19 172 PHE A CA 1
ATOM 1385 C C . PHE A 1 172 ? 4.821 9.124 -13.540 1.00 88.19 172 PHE A C 1
ATOM 1387 O O . PHE A 1 172 ? 5.209 10.298 -13.560 1.00 88.19 172 PHE A O 1
ATOM 1394 N N . PHE A 1 173 ? 4.978 8.297 -14.568 1.00 86.88 173 PHE A N 1
ATOM 1395 C CA . PHE A 1 173 ? 5.639 8.652 -15.817 1.00 86.88 173 PHE A CA 1
ATOM 1396 C C . PHE A 1 173 ? 4.614 8.815 -16.940 1.00 86.88 173 PHE A C 1
ATOM 1398 O O . PHE A 1 173 ? 3.480 8.349 -16.838 1.00 86.88 173 PHE A O 1
ATOM 1405 N N . ASP A 1 174 ? 5.006 9.508 -18.006 1.00 86.06 174 ASP A N 1
ATOM 1406 C CA . ASP A 1 174 ? 4.183 9.614 -19.209 1.00 86.06 174 ASP A CA 1
ATOM 1407 C C . ASP A 1 174 ? 3.956 8.221 -19.825 1.00 86.06 174 ASP A C 1
ATOM 1409 O O . ASP A 1 174 ? 4.840 7.364 -19.789 1.00 86.06 174 ASP A O 1
ATOM 1413 N N . LYS A 1 175 ? 2.770 8.007 -20.406 1.00 84.75 175 LYS A N 1
ATOM 1414 C CA . LYS A 1 175 ? 2.432 6.767 -21.121 1.00 84.75 175 LYS A CA 1
ATOM 1415 C C . LYS A 1 175 ? 3.260 6.592 -22.396 1.00 84.75 175 LYS A C 1
ATOM 1417 O O . LYS A 1 175 ? 3.395 5.483 -22.892 1.00 84.75 175 LYS A O 1
ATOM 1422 N N . ASN A 1 176 ? 3.771 7.682 -22.963 1.00 87.31 176 ASN A N 1
ATOM 1423 C CA . ASN A 1 176 ? 4.645 7.637 -24.123 1.00 87.31 176 ASN A CA 1
ATOM 1424 C C . ASN A 1 176 ? 6.079 7.281 -23.703 1.00 87.31 176 ASN A C 1
ATOM 1426 O O . ASN A 1 176 ? 6.722 8.033 -22.967 1.00 87.31 176 ASN A O 1
ATOM 1430 N N . GLU A 1 177 ? 6.603 6.186 -24.252 1.00 83.88 177 GLU A N 1
ATOM 1431 C CA . GLU A 1 177 ? 7.915 5.641 -23.886 1.00 83.88 177 GLU A CA 1
ATOM 1432 C C . GLU A 1 177 ? 9.069 6.631 -24.101 1.00 83.88 177 GLU A C 1
ATOM 1434 O O . GLU A 1 177 ? 9.938 6.774 -23.243 1.00 83.88 177 GLU A O 1
ATOM 1439 N N . ILE A 1 178 ? 9.044 7.417 -25.183 1.00 84.50 178 ILE A N 1
ATOM 1440 C CA . ILE A 1 178 ? 10.079 8.430 -25.452 1.00 84.50 178 ILE A CA 1
ATOM 1441 C C . ILE A 1 178 ? 10.048 9.512 -24.369 1.00 84.50 178 ILE A C 1
ATOM 1443 O O . ILE A 1 178 ? 11.083 9.901 -23.823 1.00 84.50 178 ILE A O 1
ATOM 1447 N N . LYS A 1 179 ? 8.855 10.004 -24.016 1.00 86.31 179 LYS A N 1
ATOM 1448 C CA . LYS A 1 179 ? 8.714 10.993 -22.940 1.00 86.31 179 LYS A CA 1
ATOM 1449 C C . LYS A 1 179 ? 9.125 10.414 -21.587 1.00 86.31 179 LYS A C 1
ATOM 1451 O O . LYS A 1 179 ? 9.741 11.139 -20.808 1.00 86.31 179 LYS A O 1
ATOM 1456 N N . LYS A 1 180 ? 8.849 9.134 -21.332 1.00 86.88 180 LYS A N 1
ATOM 1457 C CA . LYS A 1 180 ? 9.295 8.411 -20.138 1.00 86.88 180 LYS A CA 1
ATOM 1458 C C . LYS A 1 180 ? 10.823 8.349 -20.061 1.00 86.88 180 LYS A C 1
ATOM 1460 O O . LYS A 1 180 ? 11.370 8.719 -19.026 1.00 86.88 180 LYS A O 1
ATOM 1465 N N . VAL A 1 181 ? 11.529 8.036 -21.155 1.00 83.75 181 VAL A N 1
ATOM 1466 C CA . VAL A 1 181 ? 13.006 8.138 -21.221 1.00 83.75 181 VAL A CA 1
ATOM 1467 C C . VAL A 1 181 ? 13.488 9.554 -20.899 1.00 83.75 181 VAL A C 1
ATOM 1469 O O . VAL A 1 181 ? 14.365 9.728 -20.055 1.00 83.75 181 VAL A O 1
ATOM 1472 N N . LEU A 1 182 ? 12.888 10.588 -21.496 1.00 85.62 182 LEU A N 1
ATOM 1473 C CA . LEU A 1 182 ? 13.269 11.977 -21.206 1.00 85.62 182 LEU A CA 1
ATOM 1474 C C . LEU A 1 182 ? 13.033 12.354 -19.733 1.00 85.62 182 LEU A C 1
ATOM 1476 O O . LEU A 1 182 ? 13.837 13.074 -19.143 1.00 85.62 182 LEU A O 1
ATOM 1480 N N . GLN A 1 183 ? 11.957 11.861 -19.117 1.00 86.56 183 GLN A N 1
ATOM 1481 C CA . GLN A 1 183 ? 11.691 12.046 -17.687 1.00 86.56 183 GLN A CA 1
ATOM 1482 C C . GLN A 1 183 ? 12.705 11.310 -16.801 1.00 86.56 183 GLN A C 1
ATOM 1484 O O . GLN A 1 183 ? 13.038 11.788 -15.715 1.00 86.56 183 GLN A O 1
ATOM 1489 N N . LEU A 1 184 ? 13.215 10.162 -17.249 1.00 82.12 184 LEU A N 1
ATOM 1490 C CA . LEU A 1 184 ? 14.240 9.392 -16.541 1.00 82.12 184 LEU A CA 1
ATOM 1491 C C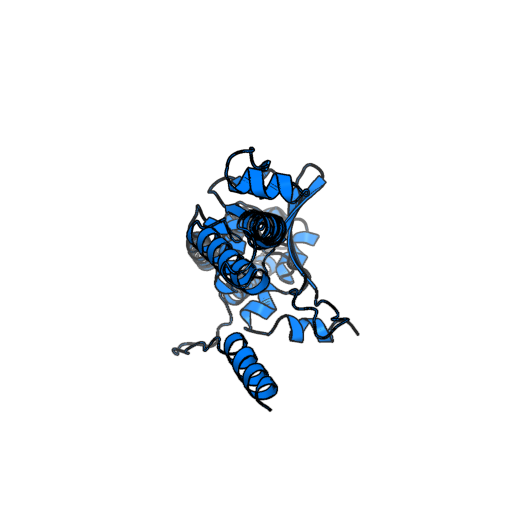 . LEU A 1 184 ? 15.599 10.081 -16.568 1.00 82.12 184 LEU A C 1
ATOM 1493 O O . LEU A 1 184 ? 16.275 10.133 -15.543 1.00 82.12 184 LEU A O 1
ATOM 1497 N N . LEU A 1 185 ? 15.944 10.689 -17.700 1.00 79.81 185 LEU A N 1
ATOM 1498 C CA . LEU A 1 185 ? 17.137 11.521 -17.857 1.00 79.81 185 LEU A CA 1
ATOM 1499 C C . LEU A 1 185 ? 17.003 12.899 -17.179 1.00 79.81 185 LEU A C 1
ATOM 1501 O O . LEU A 1 185 ? 17.882 13.741 -17.323 1.00 79.81 185 LEU A O 1
ATOM 1505 N N . ASN A 1 186 ? 15.904 13.146 -16.454 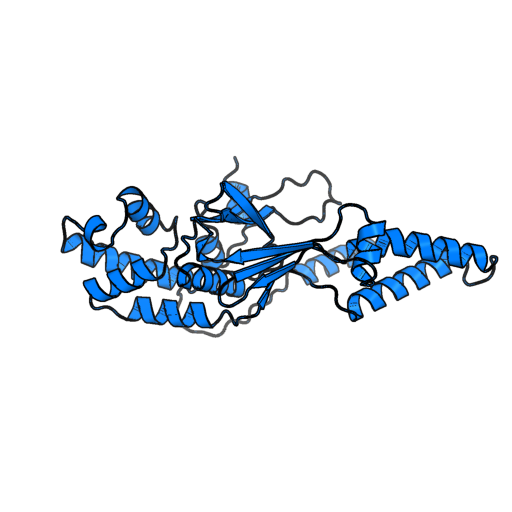1.00 82.44 186 ASN A N 1
ATOM 1506 C CA . ASN A 1 186 ? 15.548 14.434 -15.851 1.00 82.44 186 ASN A CA 1
ATOM 1507 C C . ASN A 1 186 ? 15.488 15.605 -16.859 1.00 82.44 186 ASN A C 1
ATOM 1509 O O . ASN A 1 186 ? 15.542 16.766 -16.462 1.00 82.44 186 ASN A O 1
ATOM 1513 N N . LEU A 1 187 ? 15.319 15.315 -18.154 1.00 83.75 187 LEU A N 1
ATOM 1514 C CA . LEU A 1 187 ? 15.130 16.308 -19.220 1.00 83.75 187 LEU A CA 1
ATOM 1515 C C . LEU A 1 187 ? 13.675 16.793 -19.305 1.00 83.75 187 LEU A C 1
ATOM 1517 O O . LEU A 1 187 ? 13.392 17.849 -19.868 1.00 83.75 187 LEU A O 1
ATOM 1521 N N . LYS A 1 188 ? 12.734 16.025 -18.743 1.00 85.94 188 LYS A N 1
ATOM 1522 C CA . LYS A 1 188 ? 11.330 16.415 -18.557 1.00 85.94 188 LYS A CA 1
ATOM 1523 C C . LYS A 1 188 ? 10.889 16.198 -17.115 1.00 85.94 188 LYS A C 1
ATOM 1525 O O . LYS A 1 188 ? 11.347 15.276 -16.442 1.00 85.94 188 LYS A O 1
ATOM 1530 N N . LYS A 1 189 ? 9.954 17.031 -16.647 1.00 85.44 189 LYS A N 1
ATOM 1531 C CA . LYS A 1 189 ? 9.352 16.875 -15.318 1.00 85.44 189 LYS A CA 1
ATOM 1532 C C . LYS A 1 189 ? 8.509 15.600 -15.263 1.00 85.44 189 LYS A C 1
ATOM 1534 O O . LYS A 1 189 ? 7.771 15.295 -16.201 1.00 85.44 189 LYS A O 1
ATOM 1539 N N . LYS A 1 190 ? 8.639 14.874 -14.154 1.00 88.06 190 LYS A N 1
ATOM 1540 C CA . LYS A 1 190 ? 7.799 13.723 -13.799 1.00 88.06 190 LYS A CA 1
ATOM 1541 C C . LYS A 1 190 ? 6.453 14.229 -13.295 1.00 88.06 190 LYS A C 1
ATOM 1543 O O . LYS A 1 190 ? 6.370 15.355 -12.799 1.00 88.06 190 LYS A O 1
ATOM 1548 N N . TYR A 1 191 ? 5.423 13.402 -13.401 1.00 88.56 191 TYR A N 1
ATOM 1549 C CA . TYR A 1 191 ? 4.138 13.732 -12.811 1.00 88.56 191 TYR A CA 1
ATOM 1550 C C . TYR A 1 191 ? 4.135 13.327 -11.345 1.00 88.56 191 TYR A C 1
ATOM 1552 O O . TYR A 1 191 ? 4.556 12.226 -10.988 1.00 88.56 191 TYR A O 1
ATOM 1560 N N . VAL A 1 192 ? 3.683 14.245 -10.501 1.00 89.75 192 VAL A N 1
ATOM 1561 C CA . VAL A 1 192 ? 3.652 14.072 -9.054 1.00 89.75 192 VAL A CA 1
ATOM 1562 C C . VAL A 1 192 ? 2.252 14.403 -8.583 1.00 89.75 192 VAL A C 1
ATOM 1564 O O . VAL A 1 192 ? 1.718 15.460 -8.915 1.00 89.75 192 VAL A O 1
ATOM 1567 N N . LYS A 1 193 ? 1.666 13.490 -7.817 1.00 89.94 193 LYS A N 1
ATOM 1568 C CA . LYS A 1 193 ? 0.384 13.686 -7.158 1.00 89.94 193 LYS A CA 1
ATOM 1569 C C . LYS A 1 193 ? 0.554 13.400 -5.678 1.00 89.94 193 LYS A C 1
ATOM 1571 O O . LYS A 1 193 ? 0.906 12.281 -5.314 1.00 89.94 193 LYS A O 1
ATOM 1576 N N . SER A 1 194 ? 0.333 14.410 -4.847 1.00 91.88 194 SER A N 1
ATOM 1577 C CA . SER A 1 194 ? 0.277 14.251 -3.399 1.00 91.88 194 SER A CA 1
ATOM 1578 C C . SER A 1 194 ? -1.170 14.243 -2.928 1.00 91.88 194 SER A C 1
ATOM 1580 O O . SER A 1 194 ? -2.033 14.889 -3.525 1.00 91.88 194 SER A O 1
ATOM 1582 N N . PHE A 1 195 ? -1.432 13.494 -1.866 1.00 91.81 195 PHE A N 1
ATOM 1583 C CA . PHE A 1 195 ? -2.681 13.575 -1.122 1.00 91.81 195 PHE A CA 1
ATOM 1584 C C . PHE A 1 195 ? -2.407 13.362 0.361 1.00 91.81 195 PHE A C 1
ATOM 1586 O O . PHE A 1 195 ? -1.512 12.597 0.743 1.00 91.81 195 PHE A O 1
ATOM 1593 N N . LYS A 1 196 ? -3.168 14.061 1.203 1.00 93.81 196 LYS A N 1
ATOM 1594 C CA . LYS A 1 196 ? -3.062 13.926 2.654 1.00 93.81 196 LYS A CA 1
ATOM 1595 C C . LYS A 1 196 ? -3.864 12.719 3.108 1.00 93.81 196 LYS A C 1
ATOM 1597 O O . LYS A 1 196 ? -4.877 12.376 2.506 1.00 93.81 196 LYS A O 1
ATOM 1602 N N . TYR A 1 197 ? -3.456 12.115 4.219 1.00 93.00 197 TYR A N 1
ATOM 1603 C CA . TYR A 1 197 ? -4.222 11.015 4.813 1.00 93.00 197 TYR A CA 1
ATOM 1604 C C . TYR A 1 197 ? -5.641 11.436 5.221 1.00 93.00 197 TYR A C 1
ATOM 1606 O O . TYR A 1 197 ? -6.557 10.631 5.132 1.00 93.00 197 TYR A O 1
ATOM 1614 N N . SER A 1 198 ? -5.836 12.708 5.589 1.00 91.12 198 SER A N 1
ATOM 1615 C CA . SER A 1 198 ? -7.154 13.283 5.897 1.00 91.12 198 SER A CA 1
ATOM 1616 C C . SER A 1 198 ? -8.128 13.271 4.722 1.00 91.12 198 SER A C 1
ATOM 1618 O O . SER A 1 198 ? -9.332 13.366 4.933 1.00 91.12 198 SER A O 1
ATOM 1620 N N . ASP A 1 199 ? -7.614 13.200 3.495 1.00 93.12 199 ASP A N 1
ATOM 1621 C CA . ASP A 1 199 ? -8.428 13.293 2.286 1.00 93.12 199 ASP A CA 1
ATOM 1622 C C . ASP A 1 199 ? -8.919 11.906 1.838 1.00 93.12 199 ASP A C 1
ATOM 1624 O O . ASP A 1 199 ? -9.763 11.815 0.942 1.00 93.12 199 ASP A O 1
ATOM 1628 N N . VAL A 1 200 ? -8.409 10.836 2.464 1.00 93.06 200 VAL A N 1
ATOM 1629 C CA . VAL A 1 200 ? -8.761 9.438 2.201 1.00 93.06 200 VAL A CA 1
ATOM 1630 C C . VAL A 1 200 ? -9.991 9.065 3.022 1.00 93.06 200 VAL A C 1
ATOM 1632 O O . VAL A 1 200 ? -9.984 9.143 4.246 1.00 93.06 200 VAL A O 1
ATOM 1635 N N . SER A 1 201 ? -11.046 8.631 2.338 1.00 90.31 201 SER A N 1
ATOM 1636 C CA . SER A 1 201 ? -12.278 8.166 2.979 1.00 90.31 201 SER A CA 1
ATOM 1637 C C . SER A 1 201 ? -12.141 6.739 3.509 1.00 90.31 201 SER A C 1
ATOM 1639 O O . SER A 1 201 ? -12.541 6.454 4.636 1.00 90.31 201 SER A O 1
ATOM 1641 N N . LYS A 1 202 ? -11.546 5.854 2.707 1.00 90.75 202 LYS A N 1
ATOM 1642 C CA . LYS A 1 202 ? -11.292 4.457 3.048 1.00 90.75 202 LYS A CA 1
ATOM 1643 C C . LYS A 1 202 ? -10.158 3.880 2.210 1.00 90.75 202 LYS A C 1
ATOM 1645 O O . LYS A 1 202 ? -9.809 4.416 1.153 1.00 90.75 202 LYS A O 1
ATOM 1650 N N . VAL A 1 203 ? -9.609 2.777 2.693 1.00 95.56 203 VAL A N 1
ATOM 1651 C CA . VAL A 1 203 ? -8.557 2.011 2.034 1.00 95.56 203 VAL A CA 1
ATOM 1652 C C . VAL A 1 203 ? -9.049 0.583 1.864 1.00 95.56 203 VAL A C 1
ATOM 1654 O O . VAL A 1 203 ? -9.465 -0.018 2.839 1.00 95.56 203 VAL A O 1
ATOM 1657 N N . GLU A 1 204 ? -9.009 0.036 0.656 1.00 95.81 204 GLU A N 1
ATOM 1658 C CA . GLU A 1 204 ? -9.456 -1.331 0.370 1.00 95.81 204 GLU A CA 1
ATOM 1659 C C . GLU A 1 204 ? -8.258 -2.198 -0.023 1.00 95.81 204 GLU A C 1
ATOM 1661 O O . GLU A 1 204 ? -7.522 -1.860 -0.956 1.00 95.81 204 GLU A O 1
ATOM 1666 N N . LEU A 1 205 ? -8.051 -3.303 0.690 1.00 94.50 205 LEU A N 1
ATOM 1667 C CA . LEU A 1 205 ? -7.059 -4.320 0.368 1.00 94.50 205 LEU A CA 1
ATOM 1668 C C . LEU A 1 205 ? -7.692 -5.375 -0.540 1.00 94.50 205 LEU A C 1
ATOM 1670 O O . LEU A 1 205 ? -8.696 -5.993 -0.195 1.00 94.50 205 LEU A O 1
ATOM 1674 N N . ILE A 1 206 ? -7.108 -5.574 -1.720 1.00 91.44 206 ILE A N 1
ATOM 1675 C CA . ILE A 1 206 ? -7.658 -6.467 -2.738 1.00 91.44 206 ILE A CA 1
ATOM 1676 C C . ILE A 1 206 ? -6.572 -7.408 -3.230 1.00 91.44 206 ILE A C 1
ATOM 1678 O O . ILE A 1 206 ? -5.572 -6.975 -3.809 1.00 91.44 206 ILE A O 1
ATOM 1682 N N . TYR A 1 207 ? -6.841 -8.702 -3.096 1.00 90.94 207 TYR A N 1
ATOM 1683 C CA . TYR A 1 207 ? -6.141 -9.762 -3.803 1.00 90.94 207 TYR A CA 1
ATOM 1684 C C . TYR A 1 207 ? -7.109 -10.471 -4.757 1.00 90.94 207 TYR A C 1
ATOM 1686 O O . TYR A 1 207 ? -8.224 -10.823 -4.366 1.00 90.94 207 TYR A O 1
ATOM 1694 N N . LYS A 1 208 ? -6.708 -10.655 -6.020 1.00 88.25 208 LYS A N 1
ATOM 1695 C CA . LYS A 1 208 ? -7.429 -11.484 -6.996 1.00 88.25 208 LYS A CA 1
ATOM 1696 C C . LYS A 1 208 ? -6.443 -12.339 -7.797 1.00 88.25 208 LYS A C 1
ATOM 1698 O O . LYS A 1 208 ? -5.598 -11.761 -8.495 1.00 88.25 208 LYS A O 1
ATOM 1703 N N . PRO A 1 209 ? -6.574 -13.678 -7.767 1.00 85.81 209 PRO A N 1
ATOM 1704 C CA . PRO A 1 209 ? -5.728 -14.549 -8.567 1.00 85.81 209 PRO A CA 1
ATOM 1705 C C . PRO A 1 209 ? -5.993 -14.297 -10.052 1.00 85.81 209 PRO A C 1
ATOM 1707 O O . PRO A 1 209 ? -7.141 -14.167 -10.495 1.00 85.81 209 PRO A O 1
ATOM 1710 N N . LYS A 1 210 ? -4.927 -14.194 -10.846 1.00 84.75 210 LYS A N 1
ATOM 1711 C CA . LYS A 1 210 ? -5.054 -13.982 -12.286 1.00 84.75 210 LYS A CA 1
ATOM 1712 C C . LYS A 1 210 ? -5.020 -15.324 -13.014 1.00 84.75 210 LYS A C 1
ATOM 1714 O O . LYS A 1 210 ? -4.043 -16.067 -12.943 1.00 84.75 210 LYS A O 1
ATOM 1719 N N . LYS A 1 211 ? -6.054 -15.592 -13.820 1.00 82.75 211 LYS A N 1
ATOM 1720 C CA . LYS A 1 211 ? -6.072 -16.749 -14.724 1.00 82.75 211 LYS A CA 1
ATOM 1721 C C . LYS A 1 211 ? -4.982 -16.599 -15.788 1.00 82.75 211 LYS A C 1
ATOM 1723 O O . LYS A 1 211 ? -5.032 -15.692 -16.622 1.00 82.75 211 LYS A O 1
ATOM 1728 N N . ARG A 1 212 ? -3.996 -17.496 -15.768 1.00 81.00 212 ARG A N 1
ATOM 1729 C CA . ARG A 1 212 ? -2.905 -17.526 -16.750 1.00 81.00 212 ARG A CA 1
ATOM 1730 C C . ARG A 1 212 ? -3.409 -18.154 -18.044 1.00 81.00 212 ARG A C 1
ATOM 1732 O O . ARG A 1 212 ? -3.800 -19.315 -18.065 1.00 81.00 212 ARG A O 1
ATOM 1739 N N . MET A 1 213 ? -3.397 -17.378 -19.125 1.00 80.69 213 MET A N 1
ATOM 1740 C CA . MET A 1 213 ? -3.805 -17.848 -20.458 1.00 80.69 213 MET A CA 1
ATOM 1741 C C . MET A 1 213 ? -2.625 -18.390 -21.281 1.00 80.69 213 MET A C 1
ATOM 1743 O O . MET A 1 213 ? -2.830 -18.957 -22.349 1.00 80.69 213 MET A O 1
ATOM 1747 N N . SER A 1 214 ? -1.386 -18.193 -20.814 1.00 81.12 214 SER A N 1
ATOM 1748 C CA . SER A 1 214 ? -0.158 -18.589 -21.507 1.00 81.12 214 SER A CA 1
ATOM 1749 C C . SER A 1 214 ? 0.931 -18.980 -20.504 1.00 81.12 214 SER A C 1
ATOM 1751 O O . SER A 1 214 ? 1.052 -18.314 -19.473 1.00 81.12 214 SER A O 1
ATOM 1753 N N . PRO A 1 215 ? 1.779 -19.980 -20.816 1.00 77.12 215 PRO A N 1
ATOM 1754 C CA . PRO A 1 215 ? 2.954 -20.313 -20.007 1.00 77.12 215 PRO A CA 1
ATOM 1755 C C . PRO A 1 215 ? 4.025 -19.207 -20.003 1.00 77.12 215 PRO A C 1
ATOM 1757 O O . PRO A 1 215 ? 4.966 -19.274 -19.219 1.00 77.12 215 PRO A O 1
ATOM 1760 N N . PHE A 1 216 ? 3.892 -18.193 -20.865 1.00 77.75 216 PHE A N 1
ATOM 1761 C CA . PHE A 1 216 ? 4.769 -17.019 -20.911 1.00 77.75 216 PHE A CA 1
ATOM 1762 C C . PHE A 1 216 ? 4.157 -15.779 -20.234 1.00 77.75 216 PHE A C 1
ATOM 1764 O O . PHE A 1 216 ? 4.684 -14.676 -20.376 1.00 77.75 216 PHE A O 1
ATOM 1771 N N . ASP A 1 217 ? 3.033 -15.924 -19.523 1.00 74.81 217 ASP A N 1
ATOM 1772 C CA . ASP A 1 217 ? 2.464 -14.843 -18.715 1.00 74.81 217 ASP A CA 1
ATOM 1773 C C . ASP A 1 217 ? 3.112 -14.811 -17.324 1.00 74.81 217 ASP A C 1
ATOM 1775 O O . ASP A 1 217 ? 2.610 -15.402 -16.371 1.00 74.81 217 ASP A O 1
ATOM 1779 N N . PHE A 1 218 ? 4.234 -14.096 -17.226 1.00 69.75 218 PHE A N 1
ATOM 1780 C CA . PHE A 1 218 ? 5.011 -13.924 -15.991 1.00 69.75 218 PHE A CA 1
ATOM 1781 C C . PHE A 1 218 ? 4.554 -12.741 -15.125 1.00 69.75 218 PHE A C 1
ATOM 1783 O O . PHE A 1 218 ? 5.283 -12.312 -14.233 1.00 69.75 218 PHE A O 1
ATOM 1790 N N . THR A 1 219 ? 3.402 -12.137 -15.418 1.00 72.31 219 THR A N 1
ATOM 1791 C CA . THR A 1 219 ? 2.897 -11.024 -14.595 1.00 72.31 219 THR A CA 1
ATOM 1792 C C . THR A 1 219 ? 2.376 -11.546 -13.256 1.00 72.31 219 THR A C 1
ATOM 1794 O O . THR A 1 219 ? 1.843 -12.647 -13.224 1.00 72.31 219 THR A O 1
ATOM 1797 N N . GLY A 1 220 ? 2.488 -10.795 -12.158 1.00 74.75 220 GLY A N 1
ATOM 1798 C CA . GLY A 1 220 ? 1.915 -11.201 -10.870 1.00 74.75 220 GLY A CA 1
ATOM 1799 C C . GLY A 1 220 ? 0.384 -11.272 -10.863 1.00 74.75 220 GLY A C 1
ATOM 1800 O O . GLY A 1 220 ? -0.288 -11.010 -11.868 1.00 74.75 220 GLY A O 1
ATOM 1801 N N . ASP A 1 221 ? -0.183 -11.703 -9.739 1.00 85.25 221 ASP A N 1
ATOM 1802 C CA . ASP A 1 221 ? -1.620 -11.580 -9.475 1.00 85.25 221 ASP A CA 1
ATOM 1803 C C . ASP A 1 221 ? -2.003 -10.126 -9.192 1.00 85.25 221 ASP A C 1
ATOM 1805 O O . ASP A 1 221 ? -1.156 -9.252 -8.989 1.00 85.25 221 ASP A O 1
ATOM 1809 N N . TYR A 1 222 ? -3.304 -9.850 -9.185 1.00 87.38 222 TYR A N 1
ATOM 1810 C CA . TYR A 1 222 ? -3.795 -8.525 -8.850 1.00 87.38 222 TYR A CA 1
ATOM 1811 C C . TYR A 1 222 ? -3.759 -8.345 -7.334 1.00 87.38 222 TYR A C 1
ATOM 1813 O O . TYR A 1 222 ? -4.702 -8.730 -6.648 1.00 87.38 222 TYR A O 1
ATOM 1821 N N . PHE A 1 223 ? -2.680 -7.749 -6.826 1.00 90.56 223 PHE A N 1
ATOM 1822 C CA . PHE A 1 223 ? -2.531 -7.436 -5.409 1.00 90.56 223 PHE A CA 1
ATOM 1823 C C . PHE A 1 223 ? -2.345 -5.933 -5.194 1.00 90.56 223 PHE A C 1
ATOM 1825 O O . PHE A 1 223 ? -1.281 -5.369 -5.477 1.00 90.56 223 PHE A O 1
ATOM 1832 N N . TYR A 1 224 ? -3.403 -5.269 -4.729 1.00 92.38 224 TYR A N 1
ATOM 1833 C CA . TYR A 1 224 ? -3.446 -3.816 -4.621 1.00 92.38 224 TYR A CA 1
ATOM 1834 C C . TYR A 1 224 ? -4.072 -3.339 -3.324 1.00 92.38 224 TYR A C 1
ATOM 1836 O O . TYR A 1 224 ? -4.936 -3.985 -2.740 1.00 92.38 224 TYR A O 1
ATOM 1844 N N . MET A 1 225 ? -3.691 -2.122 -2.963 1.00 93.88 225 MET A N 1
ATOM 1845 C CA . MET A 1 225 ? -4.411 -1.296 -2.014 1.00 93.88 225 MET A CA 1
ATOM 1846 C C . MET A 1 225 ? -5.030 -0.111 -2.757 1.00 93.88 225 MET A C 1
ATOM 1848 O O . MET A 1 225 ? -4.321 0.626 -3.452 1.00 93.88 225 MET A O 1
ATOM 1852 N N . ILE A 1 226 ? -6.345 0.060 -2.644 1.00 94.69 226 ILE A N 1
ATOM 1853 C CA . ILE A 1 226 ? -7.092 1.149 -3.277 1.00 94.69 226 ILE A CA 1
ATOM 1854 C C . ILE A 1 226 ? -7.421 2.205 -2.228 1.00 94.69 226 ILE A C 1
ATOM 1856 O O . ILE A 1 226 ? -8.117 1.938 -1.258 1.00 94.69 226 ILE A O 1
ATOM 1860 N N . PHE A 1 227 ? -6.936 3.422 -2.447 1.00 94.94 227 PHE A N 1
ATOM 1861 C CA . PHE A 1 227 ? -7.264 4.599 -1.653 1.00 94.94 227 PHE A CA 1
ATOM 1862 C C . PHE A 1 227 ? -8.428 5.327 -2.318 1.00 94.94 227 PHE A C 1
ATOM 1864 O O . PHE A 1 227 ? -8.256 5.927 -3.387 1.00 94.94 227 PHE A O 1
ATOM 1871 N N . ASP A 1 228 ? -9.595 5.279 -1.682 1.00 94.56 228 ASP A N 1
ATOM 1872 C CA . ASP A 1 228 ? -10.781 6.011 -2.112 1.00 94.56 228 ASP A CA 1
ATOM 1873 C C . ASP A 1 228 ? -10.764 7.401 -1.468 1.00 94.56 228 ASP A C 1
ATOM 1875 O O . ASP A 1 228 ? -10.919 7.559 -0.253 1.00 94.56 228 ASP A O 1
ATOM 1879 N N . MET A 1 229 ? -10.561 8.432 -2.282 1.00 93.25 229 MET A N 1
ATOM 1880 C CA . MET A 1 229 ? -10.532 9.818 -1.827 1.00 93.25 229 MET A CA 1
ATOM 1881 C C . MET A 1 229 ? -11.944 10.321 -1.537 1.00 93.25 229 MET A C 1
ATOM 1883 O O . MET A 1 229 ? -12.907 9.950 -2.205 1.00 93.25 229 MET A O 1
ATOM 1887 N N . SER A 1 230 ? -12.054 11.263 -0.606 1.00 90.31 230 SER A N 1
ATOM 1888 C CA . SER A 1 230 ? -13.294 12.000 -0.315 1.00 90.31 230 SER A CA 1
ATOM 1889 C C . SER A 1 230 ? -13.879 12.724 -1.538 1.00 90.31 230 SER A C 1
ATOM 1891 O O . SER A 1 230 ? -15.082 12.957 -1.606 1.00 90.31 230 SER A O 1
ATOM 1893 N N . THR A 1 231 ? -13.050 13.031 -2.538 1.00 89.38 231 THR A N 1
ATOM 1894 C CA . THR A 1 231 ? -13.456 13.620 -3.823 1.00 89.38 231 THR A CA 1
ATOM 1895 C C . THR A 1 231 ? -14.073 12.613 -4.804 1.00 89.38 231 THR A C 1
ATOM 1897 O O . THR A 1 231 ? -14.507 13.010 -5.883 1.00 89.38 231 THR A O 1
ATOM 1900 N N . GLY A 1 232 ? -14.087 11.318 -4.470 1.00 88.69 232 GLY A N 1
ATOM 1901 C CA . GLY A 1 232 ? -14.517 10.222 -5.346 1.00 88.69 232 GLY A CA 1
ATOM 1902 C C . GLY A 1 232 ? -13.418 9.678 -6.266 1.00 88.69 232 GLY A C 1
ATOM 1903 O O . GLY A 1 232 ? -13.637 8.706 -6.987 1.00 88.69 232 GLY A O 1
ATOM 1904 N N . GLU A 1 233 ? -12.223 10.272 -6.252 1.00 91.62 233 GLU A N 1
ATOM 1905 C CA . GLU A 1 233 ? -11.079 9.747 -6.992 1.00 91.62 233 GLU A CA 1
ATOM 1906 C C . GLU A 1 233 ? -10.492 8.497 -6.324 1.00 91.62 233 GLU A C 1
ATOM 1908 O O . GLU A 1 233 ? -10.396 8.427 -5.103 1.00 91.62 233 GLU A O 1
ATOM 1913 N N . LYS A 1 234 ? -10.014 7.541 -7.129 1.00 92.69 234 LYS A N 1
ATOM 1914 C CA . LYS A 1 234 ? -9.335 6.335 -6.642 1.00 92.69 234 LYS A CA 1
ATOM 1915 C C . LYS A 1 234 ? -7.853 6.340 -6.991 1.00 92.69 234 LYS A C 1
ATOM 1917 O O . LYS A 1 234 ? -7.475 6.651 -8.123 1.00 92.69 234 LYS A O 1
ATOM 1922 N N . GLN A 1 235 ? -7.007 5.954 -6.041 1.00 91.38 235 GLN A N 1
ATOM 1923 C CA . GLN A 1 235 ? -5.580 5.721 -6.272 1.00 91.38 235 GLN A CA 1
ATOM 1924 C C . GLN A 1 235 ? -5.219 4.282 -5.911 1.00 91.38 235 GLN A C 1
ATOM 1926 O O . GLN A 1 235 ? -5.524 3.836 -4.815 1.00 91.38 235 GLN A O 1
ATOM 1931 N N . ALA A 1 236 ? -4.540 3.569 -6.809 1.00 91.44 236 ALA A N 1
ATOM 1932 C CA . ALA A 1 236 ? -4.120 2.190 -6.574 1.00 91.44 236 ALA A CA 1
ATOM 1933 C C . ALA A 1 236 ? -2.612 2.107 -6.304 1.00 91.44 236 ALA A C 1
ATOM 1935 O O . ALA A 1 236 ? -1.798 2.641 -7.064 1.00 91.44 236 ALA A O 1
ATOM 1936 N N . LEU A 1 237 ? -2.249 1.402 -5.238 1.00 91.00 237 LEU A N 1
ATOM 1937 C CA . LEU A 1 237 ? -0.886 1.025 -4.890 1.00 91.00 237 LEU A CA 1
ATOM 1938 C C . LEU A 1 237 ? -0.711 -0.472 -5.153 1.00 91.00 237 LEU A C 1
ATOM 1940 O O . LEU A 1 237 ? -1.445 -1.282 -4.600 1.00 91.00 237 LEU A O 1
ATOM 1944 N N . ASN A 1 238 ? 0.266 -0.834 -5.984 1.00 88.44 238 ASN A N 1
ATOM 1945 C CA . ASN A 1 238 ? 0.629 -2.233 -6.216 1.00 88.44 238 ASN A CA 1
ATOM 1946 C C . ASN A 1 238 ? 1.456 -2.771 -5.034 1.00 88.44 238 ASN A C 1
ATOM 1948 O O . ASN A 1 238 ? 2.465 -2.163 -4.662 1.00 88.44 238 ASN A O 1
ATOM 1952 N N . LEU A 1 239 ? 1.022 -3.903 -4.478 1.00 88.31 239 LEU A N 1
ATOM 1953 C CA . LEU A 1 239 ? 1.618 -4.584 -3.329 1.00 88.31 239 LEU A CA 1
ATOM 1954 C C . LEU A 1 239 ? 2.445 -5.826 -3.701 1.00 88.31 239 LEU A C 1
ATOM 1956 O O . LEU A 1 239 ? 3.060 -6.411 -2.823 1.00 88.31 239 LEU A O 1
ATOM 1960 N N . GLU A 1 240 ? 2.553 -6.196 -4.980 1.00 80.94 240 GLU A N 1
ATOM 1961 C CA . GLU A 1 240 ? 3.237 -7.408 -5.484 1.00 80.94 240 GLU A CA 1
ATOM 1962 C C . GLU A 1 240 ? 4.671 -7.604 -4.955 1.00 80.94 240 GLU A C 1
ATOM 1964 O O . GLU A 1 240 ? 5.162 -8.722 -4.864 1.00 80.94 240 GLU A O 1
ATOM 1969 N N . LYS A 1 241 ? 5.367 -6.514 -4.611 1.00 79.19 241 LYS A N 1
ATOM 1970 C CA . LYS A 1 241 ? 6.753 -6.541 -4.103 1.00 79.19 241 LYS A CA 1
ATOM 1971 C C . LYS A 1 241 ? 6.866 -6.241 -2.607 1.00 79.19 241 LYS A C 1
ATOM 1973 O O . LYS A 1 241 ? 7.961 -5.930 -2.138 1.00 79.19 241 LYS A O 1
ATOM 1978 N N . MET A 1 242 ? 5.747 -6.209 -1.894 1.00 84.44 242 MET A N 1
ATOM 1979 C CA . MET A 1 242 ? 5.696 -5.983 -0.457 1.00 84.44 242 MET A CA 1
ATOM 1980 C C . MET A 1 242 ? 5.612 -7.336 0.246 1.00 84.44 242 MET A C 1
ATOM 1982 O O . MET A 1 242 ? 4.737 -8.133 -0.064 1.00 84.44 242 MET A O 1
ATOM 1986 N N . ASP A 1 243 ? 6.538 -7.596 1.165 1.00 83.44 243 ASP A N 1
ATOM 1987 C CA . ASP A 1 243 ? 6.469 -8.762 2.044 1.00 83.44 243 ASP A CA 1
ATOM 1988 C C . ASP A 1 243 ? 5.364 -8.601 3.106 1.00 83.44 243 ASP A C 1
ATOM 1990 O O . ASP A 1 243 ? 4.919 -7.483 3.387 1.00 83.44 243 ASP A O 1
ATOM 1994 N N . SER A 1 244 ? 4.925 -9.718 3.696 1.00 83.75 244 SER A N 1
ATOM 1995 C CA . SER A 1 244 ? 3.794 -9.762 4.633 1.00 83.75 244 SER A CA 1
ATOM 1996 C C . SER A 1 244 ? 4.009 -8.879 5.861 1.00 83.75 244 SER A C 1
ATOM 1998 O O . SER A 1 244 ? 3.148 -8.069 6.186 1.00 83.75 244 SER A O 1
ATOM 2000 N N . SER A 1 245 ? 5.187 -8.959 6.490 1.00 84.19 245 SER A N 1
ATOM 2001 C CA . SER A 1 245 ? 5.518 -8.156 7.676 1.00 84.19 245 SER A CA 1
ATOM 2002 C C . SER A 1 245 ? 5.462 -6.660 7.365 1.00 84.19 245 SER A C 1
ATOM 2004 O O . SER A 1 245 ? 4.852 -5.879 8.095 1.00 84.19 245 SER A O 1
ATOM 2006 N N . ARG A 1 246 ? 6.020 -6.250 6.224 1.00 87.19 246 ARG A N 1
ATOM 2007 C CA . ARG A 1 246 ? 5.968 -4.862 5.775 1.00 87.19 246 ARG A CA 1
ATOM 2008 C C . ARG A 1 246 ? 4.549 -4.396 5.464 1.00 87.19 246 ARG A C 1
ATOM 2010 O O . ARG A 1 246 ? 4.256 -3.220 5.695 1.00 87.19 246 ARG A O 1
ATOM 2017 N N . LEU A 1 247 ? 3.699 -5.266 4.920 1.00 90.19 247 LEU A N 1
ATOM 2018 C CA . LEU A 1 247 ? 2.292 -4.952 4.686 1.00 90.19 247 LEU A CA 1
ATOM 2019 C C . LEU A 1 247 ? 1.536 -4.783 6.003 1.00 90.19 247 LEU A C 1
ATOM 2021 O O . LEU A 1 247 ? 0.817 -3.797 6.141 1.00 90.19 247 LEU A O 1
ATOM 2025 N N . GLU A 1 248 ? 1.748 -5.670 6.975 1.00 89.94 248 GLU A N 1
ATOM 2026 C CA . GLU A 1 248 ? 1.151 -5.562 8.309 1.00 89.94 248 GLU A CA 1
ATOM 2027 C C . GLU A 1 248 ? 1.517 -4.226 8.966 1.00 89.94 248 GLU A C 1
ATOM 2029 O O . GLU A 1 248 ? 0.628 -3.432 9.284 1.00 89.94 248 GLU A O 1
ATOM 2034 N N . SER A 1 249 ? 2.811 -3.896 9.080 1.00 91.19 249 SER A N 1
ATOM 2035 C CA . SER A 1 249 ? 3.234 -2.610 9.659 1.00 91.19 249 SER A CA 1
ATOM 2036 C C . SER A 1 249 ? 2.692 -1.415 8.863 1.00 91.19 249 SER A C 1
ATOM 2038 O O . SER A 1 249 ? 2.348 -0.385 9.445 1.00 91.19 249 SER A O 1
ATOM 2040 N N . PHE A 1 250 ? 2.580 -1.528 7.532 1.00 93.12 250 PHE A N 1
ATOM 2041 C CA . PHE A 1 250 ? 2.005 -0.467 6.703 1.00 93.12 250 PHE A CA 1
ATOM 2042 C C . PHE A 1 250 ? 0.515 -0.267 6.985 1.00 93.12 250 PHE A C 1
ATOM 2044 O O . PHE A 1 250 ? 0.072 0.868 7.138 1.00 93.12 250 PHE A O 1
ATOM 2051 N N . VAL A 1 251 ? -0.252 -1.346 7.109 1.00 94.06 251 VAL A N 1
ATOM 2052 C CA . VAL A 1 251 ? -1.674 -1.305 7.458 1.00 94.06 251 VAL A CA 1
ATOM 2053 C C . VAL A 1 251 ? -1.877 -0.686 8.847 1.00 94.06 251 VAL A C 1
ATOM 2055 O O . VAL A 1 251 ? -2.683 0.238 8.984 1.00 94.06 251 VAL A O 1
ATOM 2058 N N . PHE A 1 252 ? -1.080 -1.077 9.848 1.00 94.00 252 PHE A N 1
ATOM 2059 C CA . PHE A 1 252 ? -1.092 -0.432 11.169 1.00 94.00 252 PHE A CA 1
ATOM 2060 C C . PHE A 1 252 ? -0.750 1.059 11.090 1.00 94.00 252 PHE A C 1
ATOM 2062 O O . PHE A 1 252 ? -1.414 1.893 11.713 1.00 94.00 252 PHE A O 1
ATOM 2069 N N . PHE A 1 253 ? 0.249 1.426 10.286 1.00 95.00 253 PHE A N 1
ATOM 2070 C CA . PHE A 1 253 ? 0.588 2.822 10.035 1.00 95.00 253 PHE A CA 1
ATOM 2071 C C . PHE A 1 253 ? -0.586 3.596 9.418 1.00 95.00 253 PHE A C 1
ATOM 2073 O O . PHE A 1 253 ? -0.865 4.712 9.861 1.00 95.00 253 PHE A O 1
ATOM 2080 N N . LEU A 1 254 ? -1.314 3.029 8.453 1.00 94.81 254 LEU A N 1
ATOM 2081 C CA . LEU A 1 254 ? -2.483 3.680 7.858 1.00 94.81 254 LEU A CA 1
ATOM 2082 C C . LEU A 1 254 ? -3.607 3.871 8.888 1.00 94.81 254 LEU A C 1
ATOM 2084 O O . LEU A 1 254 ? -4.109 4.990 9.037 1.00 94.81 254 LEU A O 1
ATOM 2088 N N . SER A 1 255 ? -3.927 2.839 9.676 1.00 93.69 255 SER A N 1
ATOM 2089 C CA . SER A 1 255 ? -4.879 2.964 10.789 1.00 93.69 255 SER A CA 1
ATOM 2090 C C . SER A 1 255 ? -4.441 4.014 11.811 1.00 93.69 255 SER A C 1
ATOM 2092 O O . SER A 1 255 ? -5.280 4.741 12.350 1.00 93.69 255 SER A O 1
ATOM 2094 N N . SER A 1 256 ? -3.131 4.180 12.054 1.00 94.06 256 SER A N 1
ATOM 2095 C CA . SER A 1 256 ? -2.602 5.207 12.973 1.00 94.06 256 SER A CA 1
ATOM 2096 C C . SER A 1 256 ? -2.916 6.640 12.521 1.00 94.06 256 SER A C 1
ATOM 2098 O O . SER A 1 256 ? -2.972 7.563 13.339 1.00 94.06 256 SER A O 1
ATOM 2100 N N . LYS A 1 257 ? -3.152 6.828 11.216 1.00 93.88 257 LYS A N 1
ATOM 2101 C CA . LYS A 1 257 ? -3.593 8.083 10.591 1.00 93.88 257 LYS A CA 1
ATOM 2102 C C . LYS A 1 257 ? -5.112 8.206 10.513 1.00 93.88 257 LYS A C 1
ATOM 2104 O O . LYS A 1 257 ? -5.603 9.084 9.810 1.00 93.88 257 LYS A O 1
ATOM 2109 N N . ASN A 1 258 ? -5.830 7.371 11.263 1.00 92.81 258 ASN A N 1
ATOM 2110 C CA . ASN A 1 258 ? -7.287 7.328 11.320 1.00 92.81 258 ASN A CA 1
ATOM 2111 C C . ASN A 1 258 ? -7.965 6.872 10.018 1.00 92.81 258 ASN A C 1
ATOM 2113 O O . ASN A 1 258 ? -9.164 7.086 9.850 1.00 92.81 258 ASN A O 1
ATOM 2117 N N . MET A 1 259 ? -7.226 6.232 9.108 1.00 92.50 259 MET A N 1
ATOM 2118 C CA . MET A 1 259 ? -7.831 5.594 7.941 1.00 92.50 259 MET A CA 1
ATOM 2119 C C . MET A 1 259 ? -8.452 4.255 8.335 1.00 92.50 259 MET A C 1
ATOM 2121 O O . MET A 1 259 ? -7.926 3.542 9.185 1.00 92.50 259 MET A O 1
ATOM 2125 N N . ILE A 1 260 ? -9.568 3.927 7.695 1.00 91.88 260 ILE A N 1
ATOM 2126 C CA . ILE A 1 260 ? -10.226 2.628 7.810 1.00 91.88 260 ILE A CA 1
ATOM 2127 C C . ILE A 1 260 ? -9.670 1.736 6.701 1.00 91.88 260 ILE A C 1
ATOM 2129 O O . ILE A 1 260 ? -9.731 2.124 5.529 1.00 91.88 260 ILE A O 1
ATOM 2133 N N . VAL A 1 261 ? -9.129 0.572 7.066 1.00 94.44 261 VAL A N 1
ATOM 2134 C CA . VAL A 1 261 ? -8.608 -0.410 6.104 1.00 94.44 261 VAL A CA 1
ATOM 2135 C C . VAL A 1 261 ? -9.601 -1.561 5.998 1.00 94.44 261 VAL A C 1
ATOM 2137 O O . VAL A 1 261 ? -9.775 -2.317 6.944 1.00 94.44 261 VAL A O 1
ATOM 2140 N N . GLU A 1 262 ? -10.280 -1.670 4.863 1.00 94.81 262 GLU A N 1
ATOM 2141 C CA . GLU A 1 262 ? -11.185 -2.766 4.528 1.00 94.81 262 GLU A CA 1
ATOM 2142 C C . GLU A 1 262 ? -10.385 -3.938 3.948 1.00 94.81 262 GLU A C 1
ATOM 2144 O O . GLU A 1 262 ? -9.663 -3.778 2.964 1.00 94.81 262 GLU A O 1
ATOM 2149 N N . ASP A 1 263 ? -10.559 -5.117 4.531 1.00 91.62 263 ASP A N 1
ATOM 2150 C CA . ASP A 1 263 ? -10.018 -6.391 4.066 1.00 91.62 263 ASP A CA 1
ATOM 2151 C C . ASP A 1 263 ? -11.159 -7.407 3.944 1.00 91.62 263 ASP A C 1
ATOM 2153 O O . ASP A 1 263 ? -11.298 -8.351 4.716 1.00 91.62 263 ASP A O 1
ATOM 2157 N N . GLN A 1 264 ? -12.046 -7.170 2.977 1.00 84.94 264 GLN A N 1
ATOM 2158 C CA . GLN A 1 264 ? -13.272 -7.964 2.827 1.00 84.94 264 GLN A CA 1
ATOM 2159 C C . GLN A 1 264 ? -13.002 -9.436 2.498 1.00 84.94 264 GLN A C 1
ATOM 2161 O O . GLN A 1 264 ? -13.860 -10.278 2.749 1.00 84.94 264 GLN A O 1
ATOM 2166 N N . ASN A 1 265 ? -11.833 -9.729 1.928 1.00 83.44 265 ASN A N 1
ATOM 2167 C CA . ASN A 1 265 ? -11.465 -11.066 1.484 1.00 83.44 265 ASN A CA 1
ATOM 2168 C C . ASN A 1 265 ? -10.593 -11.810 2.510 1.00 83.44 265 ASN A C 1
ATOM 2170 O O . ASN A 1 265 ? -10.231 -12.944 2.236 1.00 83.44 265 ASN A O 1
ATOM 2174 N N . GLY A 1 266 ? -10.237 -11.207 3.653 1.00 88.00 266 GLY A N 1
ATOM 2175 C CA . GLY A 1 266 ? -9.400 -11.859 4.671 1.00 88.00 266 GLY A CA 1
ATOM 2176 C C . GLY A 1 266 ? -7.943 -12.059 4.238 1.00 88.00 266 GLY A C 1
ATOM 2177 O O . GLY A 1 266 ? -7.295 -13.032 4.617 1.00 88.00 266 GLY A O 1
ATOM 2178 N N . VAL A 1 267 ? -7.404 -11.152 3.420 1.00 88.94 2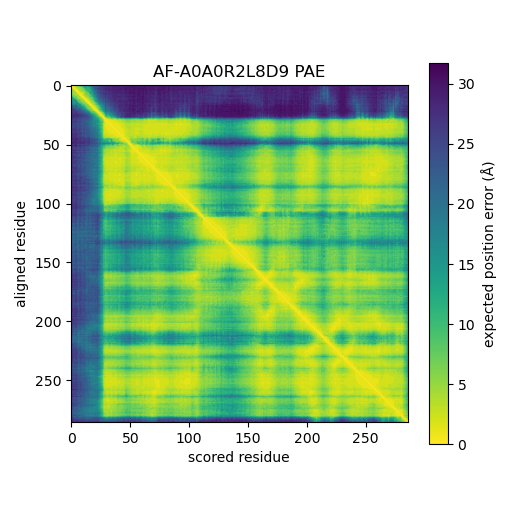67 VAL A N 1
ATOM 2179 C CA . VAL A 1 267 ? -6.017 -11.230 2.942 1.00 88.94 267 VAL A CA 1
ATOM 2180 C C . VAL A 1 267 ? -5.027 -11.138 4.103 1.00 88.94 267 VAL A C 1
ATOM 2182 O O . VAL A 1 267 ? -4.044 -11.872 4.123 1.00 88.94 267 VAL A O 1
ATOM 2185 N N . LEU A 1 268 ? -5.262 -10.253 5.072 1.00 88.12 268 LEU A N 1
ATOM 2186 C CA . LEU A 1 268 ? -4.396 -10.085 6.239 1.00 88.12 268 LEU A CA 1
ATOM 2187 C C . LEU A 1 268 ? -4.414 -11.320 7.140 1.00 88.12 268 LEU A C 1
ATOM 2189 O O . LEU A 1 268 ? -3.375 -11.686 7.682 1.00 88.12 268 LEU A O 1
ATOM 2193 N N . GLU A 1 269 ? -5.564 -11.976 7.267 1.00 86.69 269 GLU A N 1
ATOM 2194 C CA . GLU A 1 269 ? -5.697 -13.224 8.019 1.00 86.69 269 GLU A CA 1
ATOM 2195 C C . GLU A 1 269 ? -4.893 -14.350 7.356 1.00 86.69 269 GLU A C 1
ATOM 2197 O O . GLU A 1 269 ? -4.025 -14.944 8.001 1.00 86.69 269 GLU A O 1
ATOM 2202 N N . ALA A 1 270 ? -5.076 -14.561 6.047 1.00 87.38 270 ALA A N 1
ATOM 2203 C CA . ALA A 1 270 ? -4.308 -15.543 5.277 1.00 87.38 270 ALA A CA 1
ATOM 2204 C C . ALA A 1 270 ? -2.789 -15.282 5.357 1.00 87.38 270 ALA A C 1
ATOM 2206 O O . ALA A 1 270 ? -1.993 -16.200 5.572 1.00 87.38 270 ALA A O 1
ATOM 2207 N N . LEU A 1 271 ? -2.364 -14.014 5.262 1.00 85.25 271 LEU A N 1
ATOM 2208 C CA . LEU A 1 271 ? -0.958 -13.630 5.436 1.00 85.25 271 LEU A CA 1
ATOM 2209 C C . LEU A 1 271 ? -0.446 -13.906 6.853 1.00 85.25 271 LEU A C 1
ATOM 2211 O O . LEU A 1 271 ? 0.671 -14.409 7.020 1.00 85.25 271 LEU A O 1
ATOM 2215 N N . GLY A 1 272 ? -1.264 -13.628 7.867 1.00 82.00 272 GLY A N 1
ATOM 2216 C CA . GLY A 1 272 ? -0.945 -13.923 9.256 1.00 82.00 272 GLY A CA 1
ATOM 2217 C C . GLY A 1 272 ? -0.740 -15.420 9.498 1.00 82.00 272 GLY A C 1
ATOM 2218 O O . GLY A 1 272 ? 0.094 -15.786 10.328 1.00 82.00 272 GLY A O 1
ATOM 2219 N N . HIS A 1 273 ? -1.472 -16.282 8.782 1.00 83.38 273 HIS A N 1
ATOM 2220 C CA . HIS A 1 273 ? -1.328 -17.745 8.826 1.00 83.38 273 HIS A CA 1
ATOM 2221 C C . HIS A 1 273 ? -0.164 -18.265 7.972 1.00 83.38 273 HIS A C 1
ATOM 2223 O O . HIS A 1 273 ? 0.112 -19.463 7.966 1.00 83.38 273 HIS A O 1
ATOM 2229 N N . HIS A 1 274 ? 0.545 -17.364 7.287 1.00 81.12 274 HIS A N 1
ATOM 2230 C CA . HIS A 1 274 ? 1.633 -17.677 6.358 1.00 81.12 274 HIS A CA 1
ATOM 2231 C C . HIS A 1 274 ? 1.165 -18.541 5.184 1.00 81.12 274 HIS A C 1
ATOM 2233 O O . HIS A 1 274 ? 1.926 -19.337 4.630 1.00 81.12 274 HIS A O 1
ATOM 2239 N N . GLU A 1 275 ? -0.096 -18.375 4.796 1.00 84.06 275 GLU A N 1
ATOM 2240 C CA . GLU A 1 275 ? -0.681 -19.097 3.682 1.00 84.06 275 GLU A CA 1
ATOM 2241 C C . GLU A 1 275 ? -0.264 -18.482 2.348 1.00 84.06 275 GLU A C 1
ATOM 2243 O O . GLU A 1 275 ? 0.005 -17.283 2.212 1.00 84.06 275 GLU A O 1
ATOM 2248 N N . ASN A 1 276 ? -0.233 -19.326 1.321 1.00 83.50 276 ASN A N 1
ATOM 2249 C CA . ASN A 1 276 ? -0.035 -18.866 -0.037 1.00 83.50 276 ASN A CA 1
ATOM 2250 C C . ASN A 1 276 ? -1.338 -18.232 -0.547 1.00 83.50 276 ASN A C 1
ATOM 2252 O O . ASN A 1 276 ? -2.324 -18.935 -0.758 1.00 83.50 276 ASN A O 1
ATOM 2256 N N . LEU A 1 277 ? -1.334 -16.915 -0.789 1.00 85.75 277 LEU A N 1
ATOM 2257 C CA . LEU A 1 277 ? -2.523 -16.194 -1.266 1.00 85.75 277 LEU A CA 1
ATOM 2258 C C . LEU A 1 277 ? -3.073 -16.756 -2.583 1.00 85.75 277 LEU A C 1
ATOM 2260 O O . LEU A 1 277 ? -4.287 -16.800 -2.772 1.00 85.75 277 LEU A O 1
ATOM 2264 N N . PHE A 1 278 ? -2.209 -17.217 -3.489 1.00 84.25 278 PHE A N 1
ATOM 2265 C CA . PHE A 1 278 ? -2.668 -17.807 -4.742 1.00 84.25 278 PHE A CA 1
ATOM 2266 C C . PHE A 1 278 ? -3.459 -19.083 -4.484 1.00 84.25 278 PHE A C 1
ATOM 2268 O O . PHE A 1 278 ? -4.561 -19.222 -5.002 1.00 84.25 278 PHE A O 1
ATOM 2275 N N . GLU A 1 279 ? -2.943 -19.983 -3.650 1.00 83.94 279 GLU A N 1
ATOM 2276 C CA . GLU A 1 279 ? -3.624 -21.239 -3.321 1.00 83.94 279 GLU A CA 1
ATOM 2277 C C . GLU A 1 279 ? -4.896 -21.001 -2.500 1.00 83.94 279 GLU A C 1
ATOM 2279 O O . GLU A 1 279 ? -5.938 -21.583 -2.805 1.00 83.94 279 GLU A O 1
ATOM 2284 N N . HIS A 1 280 ? -4.831 -20.101 -1.515 1.00 85.25 280 HIS A N 1
ATOM 2285 C CA . HIS A 1 280 ? -5.958 -19.758 -0.651 1.00 85.25 280 HIS A CA 1
ATOM 2286 C C . HIS A 1 280 ? -7.146 -19.229 -1.466 1.00 85.25 280 HIS A C 1
ATOM 2288 O O . HIS A 1 280 ? -8.270 -19.709 -1.328 1.00 85.25 280 HIS A O 1
ATOM 2294 N N . PHE A 1 281 ? -6.899 -18.285 -2.380 1.00 85.31 281 PHE A N 1
ATOM 2295 C CA . PHE A 1 281 ? -7.962 -17.644 -3.158 1.00 85.31 281 PHE A CA 1
ATOM 2296 C C . PHE A 1 281 ? -8.272 -18.330 -4.495 1.00 85.31 281 PHE A C 1
ATOM 2298 O O . PHE A 1 281 ? -9.287 -18.002 -5.112 1.00 85.31 281 PHE A O 1
ATOM 2305 N N . ALA A 1 282 ? -7.458 -19.284 -4.960 1.00 78.12 282 ALA A N 1
ATOM 2306 C CA . ALA A 1 282 ? -7.767 -20.064 -6.162 1.00 78.12 282 ALA A CA 1
ATOM 2307 C C . ALA A 1 282 ? -9.004 -20.957 -5.975 1.00 78.12 282 ALA A C 1
ATOM 2309 O O . ALA A 1 282 ? -9.773 -21.124 -6.918 1.00 78.12 282 ALA A O 1
ATOM 2310 N N . ASN A 1 283 ? -9.223 -21.476 -4.763 1.00 58.28 283 ASN A N 1
ATOM 2311 C CA . ASN A 1 283 ? -10.309 -22.417 -4.459 1.00 58.28 283 ASN A CA 1
ATOM 2312 C C . ASN A 1 283 ? -11.652 -21.744 -4.128 1.00 58.28 283 ASN A C 1
ATOM 2314 O O . ASN A 1 283 ? -12.667 -22.420 -4.017 1.00 58.28 283 ASN A O 1
ATOM 2318 N N . VAL A 1 284 ? -11.672 -20.420 -3.959 1.00 55.34 284 VAL A N 1
ATOM 2319 C CA . VAL A 1 284 ? -12.885 -19.648 -3.620 1.00 55.34 284 VAL A CA 1
ATOM 2320 C C . VAL A 1 284 ? -13.635 -19.194 -4.889 1.00 55.34 284 VAL A C 1
ATOM 2322 O O . VAL A 1 284 ? -14.728 -18.640 -4.815 1.00 55.34 284 VAL A O 1
ATOM 2325 N N . GLY A 1 285 ? -13.045 -19.414 -6.070 1.00 50.19 285 GLY A N 1
ATOM 2326 C CA . GLY A 1 285 ? -13.561 -18.977 -7.369 1.00 50.19 285 GLY A CA 1
ATOM 2327 C C . GLY A 1 285 ? -14.305 -20.031 -8.199 1.00 50.19 285 GLY A C 1
ATOM 2328 O O . GLY A 1 285 ? -14.510 -19.767 -9.387 1.00 50.19 285 GLY A O 1
ATOM 2329 N N . GLU A 1 286 ? -14.673 -21.183 -7.623 1.00 36.09 286 GLU A N 1
ATOM 2330 C CA . GLU A 1 286 ? -15.577 -22.173 -8.248 1.00 36.09 286 GLU A CA 1
ATOM 2331 C C . GLU A 1 286 ? -17.017 -22.061 -7.730 1.00 36.09 286 GLU A C 1
ATOM 2333 O O . GLU A 1 286 ? -17.216 -22.030 -6.495 1.00 36.09 286 GLU A O 1
#

Mean predicted aligned error: 10.27 Å